Protein AF-A0A246GJ16-F1 (afdb_monomer)

Foldseek 3Di:
DVVVVVVCCVVQNDWDWQDDPPWIFIFGQFWVVLVLQLVVLCVPPNLLSSLLSNCVVTTDDIDCCCNVPPSNVVVSSVCVVVSLPADAWDWDDDDQKIWTAFPNWIWIFGQQDPVLQVVLVVVCVVPGPCSSLVSSCVVTTDDTDPVVVPNTHCNPRVNSSVVSVCSVPVDDDDDDDD

Solvent-accessible surface area (backbone atoms only — not comparable to full-atom values): 10136 Å² total; per-residue (Å²): 109,71,66,60,53,50,54,46,31,75,75,58,47,56,72,44,79,50,74,53,92,96,41,40,33,30,30,39,66,75,36,36,62,52,52,35,51,16,50,43,34,25,76,74,65,33,73,63,39,23,33,54,45,44,51,64,74,27,54,77,49,67,47,64,51,47,77,74,35,67,85,42,25,59,62,53,42,62,58,58,58,64,78,69,76,65,72,78,46,49,74,51,75,57,92,63,33,34,39,39,33,45,97,88,43,47,35,33,28,46,66,86,49,73,64,49,51,56,52,13,43,67,74,27,82,81,68,51,53,66,45,34,50,52,41,33,46,70,72,33,53,76,47,66,43,73,75,76,66,50,79,44,45,30,85,55,47,53,31,47,42,53,48,55,54,49,68,74,56,79,70,91,83,81,91,76,86,131

Radius of gyration: 19.11 Å; Cα contacts (8 Å, |Δi|>4): 233; chains: 1; bounding box: 60×35×49 Å

pLDDT: mean 94.62, std 5.11, range [67.38, 98.56]

Nearest PDB structures (foldseek):
  6irx-assembly1_A  TM=4.793E-01  e=3.109E+00  Danio rerio
  6y86-assembly1_A-2  TM=5.728E-01  e=4.111E+00  Thermotoga maritima MSB8
  6irz-assembly1_A  TM=2.789E-01  e=1.505E+00  Danio rerio
  6is0-assembly1_A  TM=2.915E-01  e=4.111E+00  Danio rerio
  1eha-assembly1_A-2  TM=2.982E-01  e=5.747E+00  Saccharolobus solfataricus

Mean predicted aligned error: 4.01 Å

Sequence (178 aa):
MEQQINEWKEKYGEVYALPVEDKTAYLRAPKMLDFKRAFSAMQKDGDLAFGEVMLEALFIGGDAEIKTDDTYFFPARKELVSFFNYDDAEVNTKGQKSKIIIDGHRCLVRVITRDDIKTAERRNPSGKPFVTQEKLFEAICLEKDDAYNDRNNASVRFPLYQAIEKLQNTKVAILKKL

Structure (mmCIF, N/CA/C/O backbone):
data_AF-A0A246GJ16-F1
#
_entry.id   AF-A0A246GJ16-F1
#
loop_
_atom_site.group_PDB
_atom_site.id
_atom_site.type_symbol
_atom_site.label_atom_id
_atom_site.label_alt_id
_atom_site.label_comp_id
_atom_site.label_asym_id
_atom_site.label_entity_id
_atom_site.label_seq_id
_atom_site.pdbx_PDB_ins_code
_atom_site.Cartn_x
_atom_site.Cartn_y
_atom_site.Cartn_z
_atom_site.occupancy
_atom_site.B_iso_or_equiv
_atom_site.auth_seq_id
_atom_site.auth_comp_id
_atom_site.auth_asym_id
_atom_site.auth_atom_id
_atom_site.pdbx_PDB_model_num
ATOM 1 N N . MET A 1 1 ? -21.694 -10.951 19.618 1.00 67.38 1 MET A N 1
ATOM 2 C CA . MET A 1 1 ? -20.318 -10.620 19.187 1.00 67.38 1 MET A CA 1
ATOM 3 C C . MET A 1 1 ? -19.876 -11.497 18.021 1.00 67.38 1 MET A C 1
ATOM 5 O O . MET A 1 1 ? -19.576 -10.952 16.972 1.00 67.38 1 MET A O 1
ATOM 9 N N . GLU A 1 2 ? -19.922 -12.829 18.140 1.00 80.88 2 GLU A N 1
ATOM 10 C CA . GLU A 1 2 ? -19.526 -13.743 17.047 1.00 80.88 2 GLU A CA 1
ATOM 11 C C . GLU A 1 2 ? -20.329 -13.554 15.746 1.00 80.88 2 GLU A C 1
ATOM 13 O O . GLU A 1 2 ? -19.739 -13.499 14.673 1.00 80.88 2 GLU A O 1
ATOM 18 N N . GLN A 1 3 ? -21.653 -13.367 15.831 1.00 88.19 3 GLN A N 1
ATOM 19 C CA . GLN A 1 3 ? -22.498 -13.115 14.651 1.00 88.19 3 GLN A CA 1
ATOM 20 C C . GLN A 1 3 ? -22.092 -11.842 13.892 1.00 88.19 3 GLN A C 1
ATOM 22 O O . GLN A 1 3 ? -21.917 -11.879 12.682 1.00 88.19 3 GLN A O 1
ATOM 27 N N . GLN A 1 4 ? -21.845 -10.744 14.609 1.00 90.56 4 GLN A N 1
ATOM 28 C CA . GLN A 1 4 ? -21.442 -9.467 14.014 1.00 90.56 4 GLN A CA 1
ATOM 29 C C . GLN A 1 4 ? -20.064 -9.548 13.341 1.00 90.56 4 GLN A C 1
ATOM 31 O O . GLN A 1 4 ? -19.858 -8.990 12.267 1.00 90.56 4 GLN A O 1
ATOM 36 N N . ILE A 1 5 ? -19.123 -10.281 13.945 1.00 90.88 5 ILE A N 1
ATOM 37 C CA . ILE A 1 5 ? -17.806 -10.519 13.343 1.00 90.88 5 ILE A CA 1
ATOM 38 C C . ILE A 1 5 ? -17.947 -11.348 12.062 1.00 90.88 5 ILE A C 1
ATOM 40 O O . ILE A 1 5 ? -17.268 -11.054 11.081 1.00 90.88 5 ILE A O 1
ATOM 44 N N . ASN A 1 6 ? -18.827 -12.352 12.041 1.00 92.75 6 ASN A N 1
ATOM 45 C CA . ASN A 1 6 ? -19.074 -13.153 10.841 1.00 92.75 6 ASN A CA 1
ATOM 46 C C . ASN A 1 6 ? -19.706 -12.315 9.722 1.00 92.75 6 ASN A C 1
ATOM 48 O O . ASN A 1 6 ? -19.205 -12.345 8.604 1.00 92.75 6 ASN A O 1
ATOM 52 N N . GLU A 1 7 ? -20.709 -11.489 10.030 1.00 95.12 7 GLU A N 1
ATOM 53 C CA . GLU A 1 7 ? -21.306 -10.551 9.066 1.00 95.12 7 GLU A CA 1
ATOM 54 C C . GLU A 1 7 ? -20.266 -9.579 8.490 1.00 95.12 7 GLU A C 1
ATOM 56 O O . GLU A 1 7 ? -20.236 -9.307 7.287 1.00 95.12 7 GLU A O 1
ATOM 61 N N . TRP A 1 8 ? -19.366 -9.063 9.332 1.00 96.12 8 TRP A N 1
ATOM 62 C CA . TRP A 1 8 ? -18.271 -8.217 8.866 1.00 96.12 8 TRP A CA 1
ATOM 63 C C . TRP A 1 8 ? -17.278 -8.972 7.995 1.00 96.12 8 TRP A C 1
ATOM 65 O O . TRP A 1 8 ? -16.846 -8.424 6.983 1.00 96.12 8 TRP A O 1
ATOM 75 N N . LYS A 1 9 ? -16.936 -10.213 8.341 1.00 94.44 9 LYS A N 1
ATOM 76 C CA . LYS A 1 9 ? -16.044 -11.036 7.521 1.00 94.44 9 LYS A CA 1
ATOM 77 C C . LYS A 1 9 ? -16.660 -11.367 6.166 1.00 94.44 9 LYS A C 1
ATOM 79 O O . LYS A 1 9 ? -15.976 -11.276 5.152 1.00 94.44 9 LYS A O 1
ATOM 84 N N . GLU A 1 10 ? -17.954 -11.661 6.118 1.00 94.69 10 GLU A N 1
ATOM 85 C CA . GLU A 1 10 ? -18.679 -11.871 4.860 1.00 94.69 10 GLU A CA 1
ATOM 86 C C . GLU A 1 10 ? -18.706 -10.602 3.999 1.00 94.69 10 GLU A C 1
ATOM 88 O O . GLU A 1 10 ? -18.522 -10.661 2.783 1.00 94.69 10 GLU A O 1
ATOM 93 N N . LYS A 1 11 ? -18.896 -9.434 4.621 1.00 95.56 11 LYS A N 1
ATOM 94 C CA . LYS A 1 11 ? -19.016 -8.156 3.907 1.00 95.56 11 LYS A CA 1
ATOM 95 C C . LYS A 1 11 ? -17.677 -7.553 3.478 1.00 95.56 11 LYS A C 1
ATOM 97 O O . LYS A 1 11 ? -17.600 -6.918 2.424 1.00 95.56 11 LYS A O 1
ATOM 102 N N . TYR A 1 12 ? -16.647 -7.676 4.309 1.00 93.75 12 TYR A N 1
ATOM 103 C CA . TYR A 1 12 ? -15.383 -6.950 4.165 1.00 93.75 12 TYR A CA 1
ATOM 104 C C . TYR A 1 12 ? -14.166 -7.857 3.956 1.00 93.75 12 TYR A C 1
ATOM 106 O O . TYR A 1 12 ? -13.118 -7.350 3.554 1.00 93.75 12 TYR A O 1
ATOM 114 N N . GLY A 1 13 ? -14.298 -9.168 4.172 1.00 92.62 13 GLY A N 1
ATOM 115 C CA . GLY A 1 13 ? -13.194 -10.121 4.138 1.00 92.62 13 GLY A CA 1
ATOM 116 C C . GLY A 1 13 ? -12.446 -10.151 5.467 1.00 92.62 13 GLY A C 1
ATOM 117 O O . GLY A 1 13 ? -12.990 -10.535 6.499 1.00 92.62 13 GLY A O 1
ATOM 118 N N . GLU A 1 14 ? -11.177 -9.760 5.455 1.00 92.88 14 GLU A N 1
ATOM 119 C CA . GLU A 1 14 ? -10.365 -9.735 6.669 1.00 92.88 14 GLU A CA 1
ATOM 120 C C . GLU A 1 14 ? -10.767 -8.576 7.589 1.00 92.88 14 GLU A C 1
ATOM 122 O O . GLU A 1 14 ? -10.919 -7.425 7.161 1.00 92.88 14 GLU A O 1
ATOM 127 N N . VAL A 1 15 ? -10.929 -8.904 8.871 1.00 95.81 15 VAL A N 1
ATOM 128 C CA . VAL A 1 15 ? -11.335 -7.985 9.936 1.00 95.81 15 VAL A CA 1
ATOM 129 C C . VAL A 1 15 ? -10.304 -8.047 11.054 1.00 95.81 15 VAL A C 1
ATOM 131 O O . VAL A 1 15 ? -9.937 -9.133 11.504 1.00 95.81 15 VAL A O 1
ATOM 134 N N . TYR A 1 16 ? -9.885 -6.879 11.524 1.00 96.62 16 TYR A N 1
ATOM 135 C CA . TYR A 1 16 ? -8.869 -6.684 12.549 1.00 96.62 16 TYR A CA 1
ATOM 136 C C . TYR A 1 16 ? -9.496 -5.999 13.756 1.00 96.62 16 TYR A C 1
ATOM 138 O O . TYR A 1 16 ? -10.306 -5.084 13.602 1.00 96.62 16 TYR A O 1
ATOM 146 N N . ALA A 1 17 ? -9.109 -6.424 14.953 1.00 96.75 17 ALA A N 1
ATOM 147 C CA . ALA A 1 17 ? -9.383 -5.683 16.175 1.00 96.75 17 ALA A CA 1
ATOM 148 C C . ALA A 1 17 ? -8.163 -4.816 16.505 1.00 96.75 17 ALA A C 1
ATOM 150 O O . ALA A 1 17 ? -7.037 -5.310 16.502 1.00 96.75 17 ALA A O 1
ATOM 151 N N . LEU A 1 18 ? -8.400 -3.541 16.796 1.00 97.38 18 LEU A N 1
ATOM 152 C CA . LEU A 1 18 ? -7.417 -2.575 17.264 1.00 97.38 18 LEU A CA 1
ATOM 153 C C . LEU A 1 18 ? -7.782 -2.185 18.705 1.00 97.38 18 LEU A C 1
ATOM 155 O O . LEU A 1 18 ? -8.529 -1.221 18.904 1.00 97.38 18 LEU A O 1
ATOM 159 N N . PRO A 1 19 ? -7.343 -2.969 19.705 1.00 97.12 19 PRO A N 1
ATOM 160 C CA . PRO A 1 19 ? -7.540 -2.624 21.103 1.00 97.12 19 PRO A CA 1
ATOM 161 C C . PRO A 1 19 ? -6.627 -1.458 21.498 1.00 97.12 19 PRO A C 1
ATOM 163 O O . PRO A 1 19 ? -5.443 -1.440 21.160 1.00 97.12 19 PRO A O 1
ATOM 166 N N . VAL A 1 20 ? -7.176 -0.503 22.243 1.00 97.00 20 VAL A N 1
ATOM 167 C CA . VAL A 1 20 ? -6.450 0.613 22.855 1.00 97.00 20 VAL A CA 1
ATOM 168 C C . VAL A 1 20 ? -6.944 0.741 24.291 1.00 97.00 20 VAL A C 1
ATOM 170 O O . VAL A 1 20 ? -8.013 1.292 24.536 1.00 97.00 20 VAL A O 1
ATOM 173 N N . GLU A 1 21 ? -6.173 0.183 25.224 1.00 95.31 21 GLU A N 1
ATOM 174 C CA . GLU A 1 21 ? -6.534 0.079 26.644 1.00 95.31 21 GLU A CA 1
ATOM 175 C C . GLU A 1 21 ? -7.923 -0.548 26.867 1.00 95.31 21 GLU A C 1
ATOM 177 O O . GLU A 1 21 ? -8.090 -1.751 26.659 1.00 95.31 21 GLU A O 1
ATOM 182 N N . ASP A 1 22 ? -8.905 0.245 27.300 1.00 97.12 22 ASP A N 1
ATOM 183 C CA . ASP A 1 22 ? -10.274 -0.169 27.608 1.00 97.12 22 ASP A CA 1
ATOM 184 C C . ASP A 1 22 ? -11.216 -0.154 26.391 1.00 97.12 22 ASP A C 1
ATOM 186 O O . ASP A 1 22 ? -12.370 -0.571 26.507 1.00 97.12 22 ASP A O 1
ATOM 190 N N . LYS A 1 23 ? -10.734 0.287 25.223 1.00 97.75 23 LYS A N 1
ATOM 191 C CA . LYS A 1 23 ? -11.522 0.446 23.993 1.00 97.75 23 LYS A CA 1
ATOM 192 C C . LYS A 1 23 ? -11.043 -0.463 22.873 1.00 97.75 23 LYS A C 1
ATOM 194 O O . LYS A 1 23 ? -9.903 -0.924 22.850 1.00 97.75 23 LYS A O 1
ATOM 199 N N . THR A 1 24 ? -11.909 -0.747 21.907 1.00 97.75 24 THR A N 1
ATOM 200 C CA . THR A 1 24 ? -11.564 -1.530 20.716 1.00 97.75 24 THR A CA 1
ATOM 201 C C . THR A 1 24 ? -12.264 -0.998 19.472 1.00 97.75 24 THR A C 1
ATOM 203 O O . THR A 1 24 ? -13.491 -0.939 19.405 1.00 97.75 24 THR A O 1
ATOM 206 N N . ALA A 1 25 ? -11.478 -0.695 18.438 1.00 97.94 25 ALA A N 1
ATOM 207 C CA . ALA A 1 25 ? 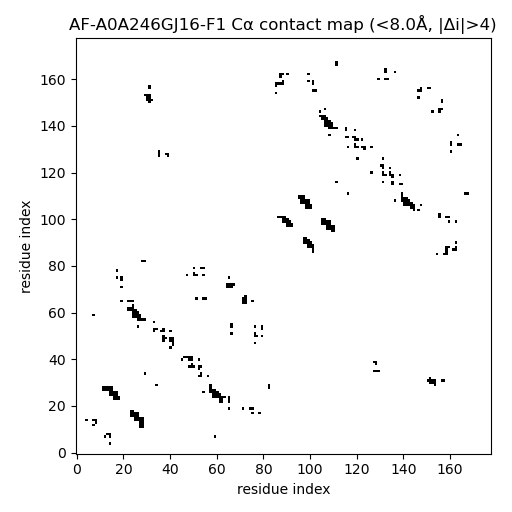-11.976 -0.428 17.093 1.00 97.94 25 ALA A CA 1
ATOM 208 C C . ALA A 1 25 ? -11.874 -1.697 16.239 1.00 97.94 25 ALA A C 1
ATOM 210 O O . ALA A 1 25 ? -10.898 -2.439 16.327 1.00 97.94 25 ALA A O 1
ATOM 211 N N . TYR A 1 26 ? -12.856 -1.934 15.375 1.00 97.62 26 TYR A N 1
ATOM 212 C CA . TYR A 1 26 ? -12.813 -2.995 14.372 1.00 97.62 26 TYR A CA 1
ATOM 213 C C . TYR A 1 26 ? -12.579 -2.380 13.004 1.00 97.62 26 TYR A C 1
ATOM 215 O O . TYR A 1 26 ? -13.300 -1.466 12.592 1.00 97.62 26 TYR A O 1
ATOM 223 N N . LEU A 1 27 ? -11.569 -2.886 12.303 1.00 98.06 27 LEU A N 1
ATOM 224 C CA . LEU A 1 27 ? -11.110 -2.375 11.018 1.00 98.06 27 LEU A CA 1
ATOM 225 C C . LEU A 1 27 ? -11.204 -3.465 9.947 1.00 98.06 27 LEU A C 1
ATOM 227 O O . LEU A 1 27 ? -10.935 -4.632 10.219 1.00 98.06 27 LEU A O 1
ATOM 231 N N . ARG A 1 28 ? -11.534 -3.096 8.710 1.00 97.12 28 ARG A N 1
ATOM 232 C CA . ARG A 1 28 ? -11.335 -3.972 7.539 1.00 97.12 28 ARG A CA 1
ATOM 233 C C . ARG A 1 28 ? -9.904 -3.864 6.999 1.00 97.12 28 ARG A C 1
ATOM 235 O 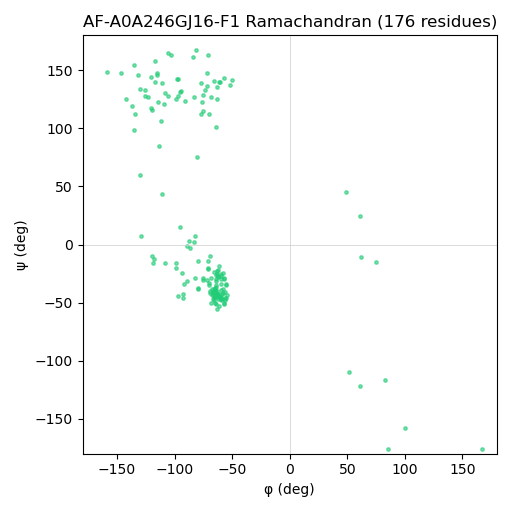O . ARG A 1 28 ? -9.247 -2.845 7.207 1.00 97.12 28 ARG A O 1
ATOM 242 N N . ALA A 1 29 ? -9.466 -4.844 6.208 1.00 95.62 29 ALA A N 1
ATOM 243 C CA . ALA A 1 29 ? -8.232 -4.714 5.426 1.00 95.62 29 ALA A CA 1
ATOM 244 C C . ALA A 1 29 ? -8.268 -3.489 4.479 1.00 95.62 29 ALA A C 1
ATOM 246 O O . ALA A 1 29 ? -9.318 -3.182 3.883 1.00 95.62 29 ALA A O 1
ATOM 247 N N . PRO A 1 30 ? -7.135 -2.790 4.288 1.00 96.31 30 PRO A N 1
ATOM 248 C CA . PRO A 1 30 ? -7.030 -1.718 3.311 1.00 96.31 30 PRO A CA 1
ATOM 249 C C . PRO A 1 30 ? -7.008 -2.238 1.874 1.00 96.31 30 PRO A C 1
ATOM 251 O O . PRO A 1 30 ? -6.465 -3.292 1.550 1.00 96.31 30 PRO A O 1
ATOM 254 N N . LYS A 1 31 ? -7.564 -1.427 0.978 1.00 96.31 31 LYS A N 1
ATOM 255 C CA . LYS A 1 31 ? -7.443 -1.547 -0.475 1.00 96.31 31 LYS A CA 1
ATOM 256 C C . LYS A 1 31 ? -6.445 -0.507 -0.973 1.00 96.31 31 LYS A C 1
ATOM 258 O O . LYS A 1 31 ? -6.202 0.504 -0.315 1.00 96.31 31 LYS A O 1
ATOM 263 N N . MET A 1 32 ? -5.933 -0.662 -2.196 1.00 96.06 32 MET A N 1
ATOM 264 C CA . MET A 1 32 ? -5.005 0.332 -2.766 1.00 96.06 32 MET A CA 1
ATOM 265 C C . MET A 1 32 ? -5.574 1.751 -2.817 1.00 96.06 32 MET A C 1
ATOM 267 O O . MET A 1 32 ? -4.813 2.716 -2.759 1.00 96.06 32 MET A O 1
ATOM 271 N N . LEU A 1 33 ? -6.893 1.903 -2.959 1.00 96.00 33 LEU A N 1
ATOM 272 C CA . LEU A 1 33 ?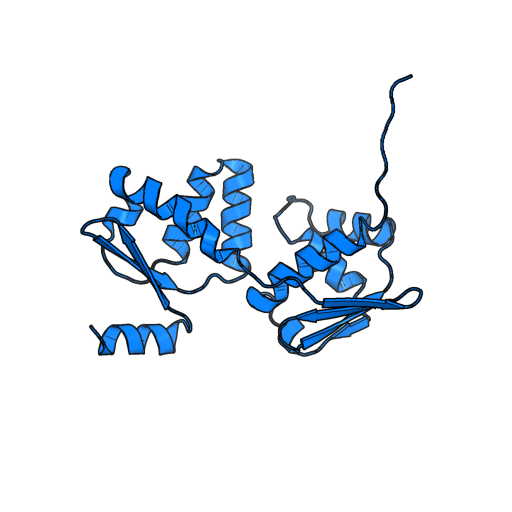 -7.528 3.217 -2.930 1.00 96.00 33 LEU A CA 1
ATOM 273 C C . LEU A 1 33 ? -7.379 3.904 -1.565 1.00 96.00 33 LEU A C 1
ATOM 275 O O . LEU A 1 33 ? -7.188 5.119 -1.534 1.00 96.00 33 LEU A O 1
ATOM 279 N N . ASP A 1 34 ? -7.429 3.145 -0.470 1.00 97.06 34 ASP A N 1
ATOM 280 C CA . ASP A 1 34 ? -7.256 3.674 0.886 1.00 97.06 34 ASP A CA 1
ATOM 281 C C . ASP A 1 34 ? -5.832 4.192 1.061 1.00 97.06 34 ASP A C 1
ATOM 283 O O . ASP A 1 34 ? -5.645 5.353 1.414 1.00 97.06 34 ASP A O 1
ATOM 287 N N . PHE A 1 35 ? -4.832 3.402 0.654 1.00 96.19 35 PHE A N 1
ATOM 288 C CA . PHE A 1 35 ? -3.439 3.849 0.648 1.00 96.19 35 PHE A CA 1
ATOM 289 C C . PHE A 1 35 ? -3.233 5.085 -0.226 1.00 96.19 35 PHE A C 1
ATOM 291 O O . PHE A 1 35 ? -2.644 6.064 0.222 1.00 96.19 35 PHE A O 1
ATOM 298 N N . LYS A 1 36 ? -3.761 5.105 -1.456 1.00 95.81 36 LYS A N 1
ATOM 299 C CA . LYS A 1 36 ? -3.659 6.286 -2.332 1.00 95.81 36 LYS A CA 1
ATOM 300 C C . LYS A 1 36 ? -4.200 7.544 -1.648 1.00 95.81 36 LYS A C 1
ATOM 302 O O . LYS A 1 36 ? -3.572 8.597 -1.751 1.00 95.81 36 LYS A O 1
ATOM 307 N N . ARG A 1 37 ? -5.340 7.451 -0.957 1.00 96.50 37 ARG A N 1
ATOM 308 C CA . ARG A 1 37 ? -5.944 8.572 -0.219 1.00 96.50 37 ARG A CA 1
ATOM 309 C C . ARG A 1 37 ? -5.098 8.970 0.986 1.00 96.50 37 ARG A C 1
ATOM 311 O O . ARG A 1 37 ? -4.753 10.142 1.103 1.00 96.50 37 ARG A O 1
ATOM 318 N N . ALA A 1 38 ? -4.718 8.008 1.818 1.00 96.69 38 ALA A N 1
ATOM 319 C CA . ALA A 1 38 ? -3.975 8.253 3.045 1.00 96.69 38 ALA A CA 1
ATOM 320 C C . ALA A 1 38 ? -2.585 8.842 2.780 1.00 96.69 38 ALA A C 1
ATOM 322 O O . ALA A 1 38 ? -2.219 9.844 3.384 1.00 96.69 38 ALA A O 1
ATOM 323 N N . PHE A 1 39 ? -1.835 8.309 1.811 1.00 95.94 39 PHE A N 1
ATOM 324 C CA . PHE A 1 39 ? -0.545 8.888 1.427 1.00 95.94 39 PHE A CA 1
ATOM 325 C C . PHE A 1 39 ? -0.690 10.250 0.742 1.00 95.94 39 PHE A C 1
ATOM 327 O O . PHE A 1 39 ? 0.205 11.080 0.861 1.00 95.94 39 PHE A O 1
ATOM 334 N N . SER A 1 40 ? -1.802 10.515 0.041 1.00 96.81 40 SER A N 1
ATOM 335 C CA . SER A 1 40 ? -2.045 11.856 -0.516 1.00 96.81 40 SER A CA 1
ATOM 336 C C . SER A 1 40 ? -2.259 12.870 0.607 1.00 96.81 40 SER A C 1
ATOM 338 O O . SER A 1 40 ? -1.741 13.980 0.535 1.00 96.81 40 SER A O 1
ATOM 340 N N . ALA A 1 41 ? -2.996 12.481 1.651 1.00 96.81 41 ALA A N 1
ATOM 341 C CA . ALA A 1 41 ? -3.169 13.294 2.849 1.00 96.81 41 ALA A CA 1
ATOM 342 C C . ALA A 1 41 ? -1.838 13.477 3.591 1.00 96.81 41 ALA A C 1
ATOM 344 O O . ALA A 1 41 ? -1.485 14.601 3.925 1.00 96.81 41 ALA A O 1
ATOM 345 N N . MET A 1 42 ? -1.041 12.413 3.729 1.00 96.31 42 MET A N 1
ATOM 346 C CA . MET A 1 42 ? 0.298 12.465 4.326 1.00 96.31 42 MET A CA 1
ATOM 347 C C . MET A 1 42 ? 1.221 13.465 3.624 1.00 96.31 42 MET A C 1
ATOM 349 O O . MET A 1 42 ? 1.882 14.264 4.278 1.00 96.31 42 MET A O 1
ATOM 353 N N . GLN A 1 43 ? 1.252 13.453 2.287 1.00 95.50 43 GLN A N 1
ATOM 354 C CA . GLN A 1 43 ? 2.067 14.385 1.500 1.00 95.50 43 GLN A CA 1
ATOM 355 C C . GLN A 1 43 ? 1.660 15.850 1.697 1.00 95.50 43 GLN A C 1
ATOM 357 O O . GLN A 1 43 ? 2.494 16.736 1.523 1.00 95.50 43 GLN A O 1
ATOM 362 N N . LYS A 1 44 ? 0.388 16.107 2.018 1.00 95.06 44 LYS A N 1
ATOM 363 C CA . LYS A 1 44 ? -0.166 17.456 2.150 1.00 95.06 44 LYS A CA 1
ATOM 364 C C . LYS A 1 44 ? -0.106 17.978 3.587 1.00 95.06 44 LYS A C 1
ATOM 366 O O . LYS A 1 44 ? 0.300 19.115 3.796 1.00 95.06 44 LYS A O 1
ATOM 371 N N . ASP A 1 45 ? -0.507 17.147 4.544 1.00 96.06 45 ASP A N 1
ATOM 372 C CA . ASP A 1 45 ? -0.824 17.536 5.922 1.00 96.06 45 ASP A CA 1
ATOM 373 C C . ASP A 1 45 ? -0.096 16.652 6.976 1.00 96.06 45 ASP A C 1
ATOM 375 O O . ASP A 1 45 ? -0.318 16.789 8.177 1.00 96.06 45 ASP A O 1
ATOM 379 N N . GLY A 1 46 ? 0.819 15.767 6.550 1.00 94.50 46 GLY A N 1
ATOM 380 C CA . GLY A 1 46 ? 1.714 14.987 7.419 1.00 94.50 46 GLY A CA 1
ATOM 381 C C . GLY A 1 46 ? 1.136 13.680 7.983 1.00 94.50 46 GLY A C 1
ATOM 382 O O . GLY A 1 46 ? 0.020 13.263 7.676 1.00 94.50 46 GLY A O 1
ATOM 383 N N . ASP A 1 47 ? 1.917 13.009 8.836 1.00 92.75 47 ASP A N 1
ATOM 384 C CA . ASP A 1 47 ? 1.605 11.679 9.396 1.00 92.75 47 ASP A CA 1
ATOM 385 C C . ASP A 1 47 ? 0.300 11.624 10.201 1.00 92.75 47 ASP A C 1
ATOM 387 O O . ASP A 1 47 ? -0.296 10.556 10.350 1.00 92.75 47 ASP A O 1
ATOM 391 N N . LEU A 1 48 ? -0.134 12.759 10.755 1.00 94.88 48 LEU A N 1
ATOM 392 C CA . LEU A 1 48 ? -1.401 12.857 11.474 1.00 94.88 48 LEU A CA 1
ATOM 393 C C . LEU A 1 48 ? -2.573 12.601 10.520 1.00 94.88 48 LEU A C 1
ATOM 395 O O . LEU A 1 48 ? -3.368 11.693 10.756 1.00 94.88 48 LEU A O 1
ATOM 399 N N . ALA A 1 49 ? -2.585 13.314 9.390 1.00 96.44 49 ALA A N 1
ATOM 400 C CA . ALA A 1 49 ? -3.612 13.202 8.361 1.00 96.44 49 ALA A CA 1
ATOM 401 C C . ALA A 1 49 ? -3.640 11.812 7.708 1.00 96.44 49 ALA A C 1
ATOM 403 O O . ALA A 1 49 ? -4.700 11.319 7.323 1.00 96.44 49 ALA A O 1
ATOM 404 N N . PHE A 1 50 ? -2.486 11.140 7.617 1.00 96.25 50 PHE A N 1
ATOM 405 C CA . PHE A 1 50 ? -2.436 9.731 7.223 1.00 96.25 50 PHE A CA 1
ATOM 406 C C . PHE A 1 50 ? -3.290 8.859 8.157 1.00 96.25 50 PHE A C 1
ATOM 408 O O . PHE A 1 50 ? -4.124 8.081 7.689 1.00 96.25 50 PHE A O 1
ATOM 415 N N . GLY A 1 51 ? -3.079 9.001 9.470 1.00 95.94 51 GLY A N 1
ATOM 416 C CA . GLY A 1 51 ? -3.791 8.239 10.491 1.00 95.94 51 GLY A CA 1
ATOM 417 C C . GLY A 1 51 ? -5.288 8.501 10.483 1.00 95.94 51 GLY A C 1
ATOM 418 O O . GLY A 1 51 ? -6.061 7.549 10.495 1.00 95.94 51 GLY A O 1
ATOM 419 N N . GLU A 1 52 ? -5.687 9.770 10.395 1.00 97.12 52 GLU A N 1
ATOM 420 C CA . GLU A 1 52 ? -7.094 10.181 10.315 1.00 97.12 52 GLU A CA 1
ATOM 421 C C . GLU A 1 52 ? -7.790 9.522 9.119 1.00 97.12 52 GLU A C 1
ATOM 423 O O . GLU A 1 52 ? -8.824 8.872 9.269 1.00 97.12 52 GLU A O 1
ATOM 428 N N . VAL A 1 53 ? -7.188 9.620 7.928 1.00 97.50 53 VAL A N 1
ATOM 429 C CA . VAL A 1 53 ? -7.769 9.066 6.698 1.00 97.50 53 VAL A CA 1
ATOM 430 C C . VAL A 1 53 ? -7.830 7.543 6.731 1.00 97.50 53 VAL A C 1
ATOM 432 O O . VAL A 1 53 ? -8.834 6.973 6.304 1.00 97.50 53 VAL A O 1
ATOM 435 N N . MET A 1 54 ? -6.782 6.870 7.212 1.00 97.38 54 MET A N 1
ATOM 436 C CA . MET A 1 54 ? -6.780 5.408 7.319 1.00 97.38 54 MET A CA 1
ATOM 437 C C . MET A 1 54 ? -7.817 4.926 8.322 1.00 97.38 54 MET A C 1
ATOM 439 O O . MET A 1 54 ? -8.619 4.054 8.002 1.00 97.38 54 MET A O 1
ATOM 443 N N . LEU A 1 55 ? -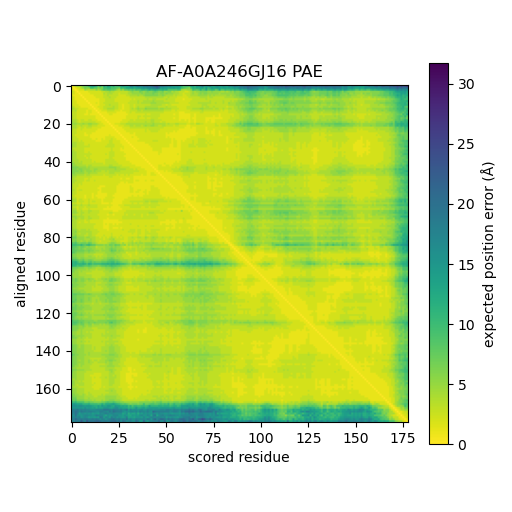7.825 5.495 9.523 1.00 97.12 55 LEU A N 1
ATOM 444 C CA . LEU A 1 55 ? -8.728 5.057 10.571 1.00 97.12 55 LEU A CA 1
ATOM 445 C C . LEU A 1 55 ? -10.187 5.290 10.163 1.00 97.12 55 LEU A C 1
ATOM 447 O O . LEU A 1 55 ? -11.003 4.381 10.289 1.00 97.12 55 LEU A O 1
ATOM 451 N N . GLU A 1 56 ? -10.500 6.440 9.565 1.00 97.44 56 GLU A N 1
ATOM 452 C CA . GLU A 1 56 ? -11.840 6.717 9.045 1.00 97.44 56 GLU A CA 1
ATOM 453 C C . GLU A 1 56 ? -12.235 5.764 7.908 1.00 97.44 56 GLU A C 1
ATOM 455 O O . GLU A 1 56 ? -13.355 5.258 7.879 1.00 97.44 56 GLU A O 1
ATOM 460 N N . ALA A 1 57 ? -11.323 5.471 6.977 1.00 96.75 57 ALA A N 1
ATOM 461 C CA . ALA A 1 57 ? -11.620 4.614 5.831 1.00 96.75 57 ALA A CA 1
ATOM 462 C C . ALA A 1 57 ? -11.788 3.130 6.196 1.00 96.75 57 ALA A C 1
ATOM 464 O O . ALA A 1 57 ? -12.495 2.400 5.483 1.00 96.75 57 ALA A O 1
ATOM 465 N N . LEU A 1 58 ? -11.096 2.665 7.238 1.00 97.81 58 LEU A N 1
ATOM 466 C CA . LEU A 1 58 ? -11.042 1.253 7.616 1.00 97.81 58 LEU A CA 1
ATOM 467 C C . LEU A 1 58 ? -12.001 0.890 8.751 1.00 97.81 58 LEU A C 1
ATOM 469 O O . LEU A 1 58 ? -12.331 -0.288 8.869 1.00 97.81 58 LEU A O 1
ATOM 473 N N . PHE A 1 59 ? -12.466 1.853 9.550 1.00 98.00 59 PHE A N 1
ATOM 474 C CA . PHE A 1 59 ? -13.368 1.608 10.675 1.00 98.00 59 PHE A CA 1
ATOM 475 C C . PHE A 1 59 ? -14.715 1.033 10.227 1.00 98.00 59 PHE A C 1
ATOM 477 O O . PHE A 1 59 ? -15.425 1.618 9.408 1.00 98.00 59 PHE A O 1
ATOM 484 N N . ILE A 1 60 ? -15.085 -0.110 10.802 1.00 97.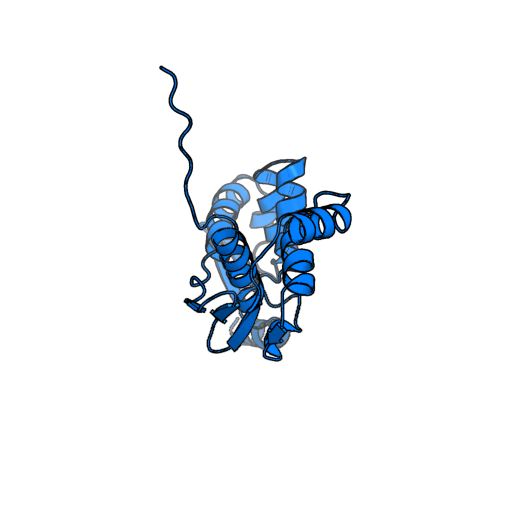56 60 ILE A N 1
ATOM 485 C CA . ILE A 1 60 ? -16.354 -0.803 10.535 1.00 97.56 60 ILE A CA 1
ATOM 486 C C . ILE A 1 60 ? -17.228 -0.965 11.787 1.00 97.56 60 ILE A C 1
ATOM 488 O O . ILE A 1 60 ? -18.399 -1.328 11.663 1.00 97.56 60 ILE A O 1
ATOM 492 N N . GLY A 1 61 ? -16.696 -0.667 12.977 1.00 96.44 61 GLY A N 1
ATOM 493 C CA . GLY A 1 61 ? -17.431 -0.679 14.241 1.00 96.44 61 GLY A CA 1
ATOM 494 C C . GLY A 1 61 ? -16.514 -0.617 15.464 1.00 96.44 61 GLY A C 1
ATOM 495 O O . GLY A 1 61 ? -15.296 -0.534 15.324 1.00 96.44 61 GLY A O 1
ATOM 496 N N . GLY A 1 62 ? -17.101 -0.703 16.659 1.00 95.88 62 GLY A N 1
ATOM 497 C CA . GLY A 1 62 ? -16.387 -0.593 17.938 1.00 95.88 62 GLY A CA 1
ATOM 498 C C . GLY A 1 62 ? -16.517 0.794 18.568 1.00 95.88 62 GLY A C 1
ATOM 499 O O . GLY A 1 62 ? -17.455 1.529 18.252 1.00 95.88 62 GLY A O 1
ATOM 500 N N . ASP A 1 63 ? -15.582 1.137 19.448 1.00 97.94 63 ASP A N 1
ATOM 501 C CA . ASP A 1 63 ? -15.564 2.410 20.173 1.00 97.94 63 ASP A CA 1
ATOM 502 C C . ASP A 1 63 ? -15.103 3.555 19.260 1.00 97.94 63 ASP A C 1
ATOM 504 O O . ASP A 1 63 ? -13.969 3.582 18.770 1.00 97.94 63 ASP A O 1
ATOM 508 N N . ALA A 1 64 ? -16.000 4.508 19.002 1.00 96.62 64 ALA A N 1
ATOM 509 C CA . ALA A 1 64 ? -15.751 5.612 18.076 1.00 96.62 64 ALA A CA 1
ATOM 510 C C . ALA A 1 64 ? -14.736 6.629 18.623 1.00 96.62 64 ALA A C 1
ATOM 512 O O . ALA A 1 64 ? -14.111 7.341 17.837 1.00 96.62 64 ALA A O 1
ATOM 513 N N . GLU A 1 65 ? -14.529 6.659 19.941 1.00 97.75 65 GLU A N 1
ATOM 514 C CA . GLU A 1 65 ? -13.577 7.531 20.631 1.00 97.75 65 GLU A CA 1
ATOM 515 C C . GLU A 1 65 ? -12.143 7.305 20.159 1.00 97.75 65 GLU A C 1
ATOM 517 O O . GLU A 1 65 ? -11.369 8.252 20.120 1.00 97.75 65 GLU A O 1
ATOM 522 N N . ILE A 1 66 ? -11.808 6.104 19.671 1.00 97.75 66 ILE A N 1
ATOM 523 C CA . ILE A 1 66 ? -10.504 5.833 19.045 1.00 97.75 66 ILE A CA 1
ATOM 524 C C . ILE A 1 66 ? -10.242 6.758 17.839 1.00 97.75 66 ILE A C 1
ATOM 526 O O . ILE A 1 66 ? -9.089 7.021 17.505 1.00 97.75 66 ILE A O 1
ATOM 530 N N . LYS A 1 67 ? -11.293 7.285 17.195 1.00 95.62 67 LYS A N 1
ATOM 531 C CA . LYS A 1 67 ? -11.184 8.239 16.080 1.00 95.62 67 LYS A CA 1
ATOM 532 C C . LYS A 1 67 ? -11.250 9.703 16.503 1.00 95.62 67 LYS A C 1
ATOM 534 O O . LYS A 1 67 ? -10.818 10.554 15.734 1.00 95.62 67 LYS A O 1
ATOM 539 N N . THR A 1 68 ? -11.864 10.004 17.644 1.00 94.81 68 THR A N 1
ATOM 540 C CA . THR A 1 68 ? -12.267 11.376 17.999 1.00 94.81 68 THR A CA 1
ATOM 541 C C . THR A 1 68 ? -11.604 11.914 19.258 1.00 94.81 68 THR A C 1
ATOM 543 O O . THR A 1 68 ? -11.667 13.116 19.492 1.00 94.81 68 THR A O 1
ATOM 546 N N . ASP A 1 69 ? -11.016 11.050 20.081 1.00 97.50 69 ASP A N 1
ATOM 547 C CA . ASP A 1 69 ? -10.273 11.417 21.281 1.00 97.50 69 ASP A CA 1
ATOM 548 C C . ASP A 1 69 ? -8.778 11.176 21.049 1.00 97.50 69 ASP A C 1
ATOM 550 O O . ASP A 1 69 ? -8.336 10.057 20.773 1.00 97.50 69 ASP A O 1
ATOM 554 N N . ASP A 1 70 ? -7.996 12.246 21.180 1.00 97.25 70 ASP A N 1
ATOM 555 C CA . ASP A 1 70 ? -6.555 12.261 20.939 1.00 97.25 70 ASP A CA 1
ATOM 556 C C . ASP A 1 70 ? -5.795 11.215 21.769 1.00 97.25 70 ASP A C 1
ATOM 558 O O . ASP A 1 70 ? -4.818 10.630 21.286 1.00 97.25 70 ASP A O 1
ATOM 562 N N . THR A 1 71 ? -6.242 10.938 22.998 1.00 97.44 71 THR A N 1
ATOM 563 C CA . THR A 1 71 ? -5.583 9.981 23.902 1.00 97.44 71 THR A CA 1
ATOM 564 C C . THR A 1 71 ? -5.611 8.557 23.352 1.00 97.44 71 THR A C 1
ATOM 566 O O . THR A 1 71 ? -4.621 7.835 23.480 1.00 97.44 71 THR A O 1
ATOM 569 N N . TYR A 1 72 ? -6.686 8.189 22.649 1.00 97.88 72 TYR A N 1
ATOM 570 C CA . TYR A 1 72 ? -6.837 6.896 21.983 1.00 97.88 72 TYR A CA 1
ATOM 571 C C . TYR A 1 72 ? -6.347 6.923 20.530 1.00 97.88 72 TYR A C 1
ATOM 573 O O . TYR A 1 72 ? -5.786 5.940 20.036 1.00 97.88 72 TYR A O 1
ATOM 581 N N . PHE A 1 73 ? -6.507 8.051 19.839 1.00 97.56 73 PHE A N 1
ATOM 582 C CA . PHE A 1 73 ? -6.124 8.194 18.437 1.00 97.56 73 PHE A CA 1
ATOM 583 C C . PHE A 1 73 ? -4.610 8.079 18.222 1.00 97.56 73 PHE A C 1
ATOM 585 O O . PHE A 1 73 ? -4.156 7.381 17.310 1.00 97.56 73 PHE A O 1
ATOM 592 N N . PHE A 1 74 ? -3.795 8.732 19.057 1.00 96.50 74 PHE A N 1
ATOM 593 C CA . PHE A 1 74 ? -2.338 8.700 18.900 1.00 96.50 74 PHE A CA 1
ATOM 594 C C . PHE A 1 74 ? -1.717 7.293 18.971 1.00 96.50 74 PHE A C 1
ATOM 596 O O . PHE A 1 74 ? -0.884 6.995 18.106 1.00 96.50 74 PHE A O 1
ATOM 603 N N . PRO A 1 75 ? -2.053 6.424 19.946 1.00 96.19 75 PRO A N 1
ATOM 604 C CA . PRO A 1 75 ? -1.584 5.040 19.938 1.00 96.19 75 PRO A CA 1
ATOM 605 C C . PRO A 1 75 ? -2.191 4.231 18.784 1.00 96.19 75 PRO A C 1
ATOM 607 O O . PRO A 1 75 ? -1.438 3.557 18.081 1.00 96.19 75 PRO A O 1
ATOM 610 N N . ALA A 1 76 ? -3.494 4.367 18.505 1.00 96.50 76 ALA A N 1
ATOM 611 C CA . ALA A 1 76 ? -4.158 3.674 17.395 1.00 96.50 76 ALA A CA 1
ATOM 612 C C . ALA A 1 76 ? -3.476 3.935 16.044 1.00 96.50 76 ALA A C 1
ATOM 614 O O . ALA A 1 76 ? -3.200 3.008 15.284 1.00 96.50 76 ALA A O 1
ATOM 615 N N . ARG A 1 77 ? -3.143 5.200 15.757 1.00 94.69 77 ARG A N 1
ATOM 616 C CA . ARG A 1 77 ? -2.474 5.608 14.516 1.00 94.69 77 ARG A CA 1
ATOM 617 C C . ARG A 1 77 ? -1.136 4.901 14.307 1.00 94.69 77 ARG A C 1
ATOM 619 O O . ARG A 1 77 ? -0.802 4.587 13.167 1.00 94.69 77 ARG A O 1
ATOM 626 N N . LYS A 1 78 ? -0.354 4.682 15.368 1.00 93.19 78 LYS A N 1
ATOM 627 C CA . LYS A 1 78 ? 0.964 4.030 15.259 1.00 93.19 78 LYS A CA 1
ATOM 628 C C . LYS A 1 78 ? 0.830 2.585 14.786 1.00 93.19 78 LYS A C 1
ATOM 630 O O . LYS A 1 78 ? 1.614 2.152 13.948 1.00 93.19 78 LYS A O 1
ATOM 635 N N . GLU A 1 79 ? -0.201 1.886 15.250 1.00 95.00 79 GLU A N 1
ATOM 636 C CA . GLU A 1 79 ? -0.469 0.496 14.869 1.00 95.00 79 GLU A CA 1
ATOM 637 C C . GLU A 1 79 ? -0.953 0.345 13.422 1.00 95.00 79 GLU A C 1
ATOM 639 O O . GLU A 1 79 ? -0.776 -0.714 12.823 1.00 95.00 79 GLU A O 1
ATOM 644 N N . LEU A 1 80 ? -1.482 1.405 12.795 1.00 93.56 80 LEU A N 1
ATOM 645 C CA . LEU A 1 80 ? -1.885 1.366 11.380 1.00 93.56 80 LEU A CA 1
ATOM 646 C C . LEU A 1 80 ? -0.710 1.078 10.433 1.00 93.56 80 LEU A C 1
ATOM 648 O O . LEU A 1 80 ? -0.937 0.655 9.300 1.00 93.56 80 LEU A O 1
ATOM 652 N N . VAL A 1 81 ? 0.536 1.262 10.885 1.00 87.19 81 VAL A N 1
ATOM 653 C CA . VAL A 1 81 ? 1.736 0.887 10.122 1.00 87.19 81 VAL A CA 1
ATOM 654 C C . VAL A 1 81 ? 1.793 -0.625 9.866 1.00 87.19 81 VAL A C 1
ATOM 656 O O . VAL A 1 81 ? 2.315 -1.056 8.838 1.00 87.19 81 VAL A O 1
ATOM 659 N N . SER A 1 82 ? 1.189 -1.443 10.730 1.00 90.06 82 SER A N 1
ATOM 660 C CA . SER A 1 82 ? 1.133 -2.902 10.574 1.00 90.06 82 SER A CA 1
ATOM 661 C C . SER A 1 82 ? 0.392 -3.341 9.306 1.00 90.06 82 SER A C 1
ATOM 663 O O . SER A 1 82 ? 0.664 -4.416 8.775 1.00 90.06 82 SER A O 1
ATOM 665 N N . PHE A 1 83 ? -0.477 -2.490 8.746 1.00 91.50 83 PHE A N 1
ATOM 666 C CA . PHE A 1 83 ? -1.138 -2.752 7.464 1.00 91.50 83 PHE A CA 1
ATOM 667 C C . PHE A 1 83 ? -0.207 -2.697 6.244 1.00 91.50 83 PHE A C 1
ATOM 669 O O . PHE A 1 83 ? -0.622 -3.075 5.150 1.00 91.50 83 PHE A O 1
ATOM 676 N N . PHE A 1 84 ? 1.033 -2.231 6.398 1.00 85.31 84 PHE A N 1
ATOM 677 C CA . PHE A 1 84 ? 2.022 -2.200 5.316 1.00 85.31 84 PHE A CA 1
ATOM 678 C C . PHE A 1 84 ? 2.867 -3.464 5.208 1.00 85.31 84 PHE A C 1
ATOM 680 O O . PHE A 1 84 ? 3.729 -3.539 4.332 1.00 85.31 84 PHE A O 1
ATOM 687 N N . ASN A 1 85 ? 2.660 -4.435 6.095 1.00 87.06 85 ASN A N 1
ATOM 688 C CA . ASN A 1 85 ? 3.484 -5.630 6.153 1.00 87.06 85 ASN A CA 1
ATOM 689 C C . ASN A 1 85 ? 3.051 -6.653 5.090 1.00 87.06 85 ASN A C 1
ATOM 691 O O . ASN A 1 85 ? 2.377 -7.635 5.390 1.00 87.06 85 ASN A O 1
ATOM 695 N N . TYR A 1 86 ? 3.408 -6.375 3.837 1.00 90.62 86 TYR A N 1
ATOM 696 C CA . TYR A 1 86 ? 3.277 -7.307 2.722 1.00 90.62 86 TYR A CA 1
ATOM 697 C C . TYR A 1 86 ? 4.608 -8.004 2.464 1.00 90.62 86 TYR A C 1
ATOM 699 O O . TYR A 1 86 ? 5.664 -7.369 2.528 1.00 90.62 86 TYR A O 1
ATOM 707 N N . ASP A 1 87 ? 4.546 -9.287 2.113 1.00 90.31 87 ASP A N 1
ATOM 708 C CA . ASP A 1 87 ? 5.726 -10.015 1.667 1.00 90.31 87 ASP A CA 1
ATOM 709 C C . ASP A 1 87 ? 6.313 -9.375 0.406 1.00 90.31 87 ASP A C 1
ATOM 711 O O . ASP A 1 87 ? 5.603 -8.959 -0.518 1.00 90.31 87 ASP A O 1
ATOM 715 N N . ASP A 1 88 ? 7.641 -9.316 0.365 1.00 91.44 88 ASP A N 1
ATOM 716 C CA . ASP A 1 88 ? 8.363 -8.858 -0.810 1.00 91.44 88 ASP A CA 1
ATOM 717 C C . ASP A 1 88 ? 8.079 -9.778 -2.006 1.00 91.44 88 ASP A C 1
ATOM 719 O O . ASP A 1 88 ? 8.069 -11.005 -1.898 1.00 91.44 88 ASP A O 1
ATOM 723 N N . ALA A 1 89 ? 7.911 -9.181 -3.187 1.00 96.88 89 ALA A N 1
ATOM 724 C CA . ALA A 1 89 ? 7.746 -9.956 -4.407 1.00 96.88 89 ALA A CA 1
ATOM 725 C C . ALA A 1 89 ? 9.022 -10.748 -4.746 1.00 96.88 89 ALA A C 1
ATOM 727 O O . ALA A 1 89 ? 10.135 -10.213 -4.698 1.00 96.88 89 ALA A O 1
ATOM 728 N N . GLU A 1 90 ? 8.866 -11.985 -5.216 1.00 97.62 90 GLU A N 1
ATOM 729 C CA . GLU A 1 90 ? 9.968 -12.737 -5.814 1.00 97.62 90 GLU A CA 1
ATOM 730 C C . GLU A 1 90 ? 10.231 -12.196 -7.228 1.00 97.62 90 GLU A C 1
ATOM 732 O O . GLU A 1 90 ? 9.348 -12.199 -8.091 1.00 97.62 90 GLU A O 1
ATOM 737 N N . VAL A 1 91 ? 11.460 -11.739 -7.492 1.00 97.31 91 VAL A N 1
ATOM 738 C CA . VAL A 1 91 ? 11.840 -11.139 -8.780 1.00 97.31 91 VAL A CA 1
ATOM 739 C C . VAL A 1 91 ? 12.954 -11.940 -9.448 1.00 97.31 91 VAL A C 1
ATOM 741 O O . VAL A 1 91 ? 14.091 -11.971 -8.986 1.00 97.31 91 VAL A O 1
ATOM 744 N N . ASN A 1 92 ? 12.643 -12.525 -10.604 1.00 96.38 92 ASN A N 1
ATOM 745 C CA . ASN A 1 92 ? 13.571 -13.295 -11.427 1.00 96.38 92 ASN A CA 1
ATOM 746 C C . ASN A 1 92 ? 13.863 -12.561 -12.742 1.00 96.38 92 ASN A C 1
ATOM 748 O O . ASN A 1 92 ? 13.035 -12.550 -13.656 1.00 96.38 92 ASN A O 1
ATOM 752 N N . THR A 1 93 ? 15.054 -11.976 -12.869 1.00 95.19 93 THR A N 1
ATOM 753 C CA . THR A 1 93 ? 15.459 -11.225 -14.071 1.00 95.19 93 THR A CA 1
ATOM 754 C C . THR A 1 93 ? 16.291 -12.088 -15.017 1.00 95.19 93 THR A C 1
ATOM 756 O O . THR A 1 93 ? 17.291 -12.680 -14.616 1.00 95.19 93 THR A O 1
ATOM 759 N N . LYS A 1 94 ? 15.900 -12.143 -16.297 1.00 92.38 94 LYS A N 1
ATOM 760 C CA . LYS A 1 94 ? 16.642 -12.812 -17.376 1.00 92.38 94 LYS A CA 1
ATOM 761 C C . LYS A 1 94 ? 16.701 -11.909 -18.608 1.00 92.38 94 LYS A C 1
ATOM 763 O O . LYS A 1 94 ? 15.691 -11.658 -19.266 1.00 92.38 94 LYS A O 1
ATOM 768 N N . GLY A 1 95 ? 17.902 -11.436 -18.940 1.00 91.00 95 GLY A N 1
ATOM 769 C CA . GLY A 1 95 ? 18.112 -10.517 -20.060 1.00 91.00 95 GLY A CA 1
ATOM 770 C C . GLY A 1 95 ? 17.343 -9.208 -19.865 1.00 91.00 95 GLY A C 1
ATOM 771 O O . GLY A 1 95 ? 17.541 -8.515 -18.875 1.00 91.00 95 GLY A O 1
ATOM 772 N N . GLN A 1 96 ? 16.457 -8.880 -20.806 1.00 93.12 96 GLN A N 1
ATOM 773 C CA . GLN A 1 96 ? 15.658 -7.645 -20.792 1.00 93.12 96 GLN A CA 1
ATOM 774 C C . GLN A 1 96 ? 14.259 -7.821 -20.177 1.00 93.12 96 GLN A C 1
ATOM 776 O O . GLN A 1 96 ? 13.383 -6.984 -20.402 1.00 93.12 96 GLN A O 1
ATOM 781 N N . LYS A 1 97 ? 14.014 -8.921 -19.458 1.00 97.06 97 LYS A N 1
ATOM 782 C CA . LYS A 1 97 ? 12.716 -9.225 -18.852 1.00 97.06 97 LYS A CA 1
ATOM 783 C C . LYS A 1 97 ? 12.874 -9.640 -17.393 1.00 97.06 97 LYS A C 1
ATOM 785 O O . LYS A 1 97 ? 13.827 -10.338 -17.046 1.00 97.06 97 LYS A O 1
ATOM 790 N N . SER A 1 98 ? 11.897 -9.276 -16.575 1.00 98.00 98 SER A N 1
ATOM 791 C CA . SER A 1 98 ? 11.803 -9.673 -15.172 1.00 98.00 98 SER A CA 1
ATOM 792 C C . SER A 1 98 ? 10.452 -10.323 -14.920 1.00 98.00 98 SER A C 1
ATOM 794 O O . SER A 1 98 ? 9.409 -9.767 -15.266 1.00 98.00 98 SER A O 1
ATOM 796 N N . LYS A 1 99 ? 10.473 -11.520 -14.337 1.00 98.44 99 LYS A N 1
ATOM 797 C CA . LYS A 1 99 ? 9.283 -12.198 -13.826 1.00 98.44 99 LYS A CA 1
ATOM 798 C C . LYS A 1 99 ? 9.115 -11.809 -12.361 1.00 98.44 99 LYS A C 1
ATOM 800 O O . LYS A 1 99 ? 10.041 -12.022 -11.584 1.00 98.44 99 LYS A O 1
ATOM 805 N N . ILE A 1 100 ? 7.964 -11.253 -12.013 1.00 98.38 100 ILE A N 1
ATOM 806 C CA . ILE A 1 100 ? 7.588 -10.885 -10.644 1.00 98.38 100 ILE A CA 1
ATOM 807 C C . ILE A 1 100 ? 6.519 -11.879 -10.189 1.00 98.38 100 ILE A C 1
ATOM 809 O O . ILE A 1 100 ? 5.572 -12.126 -10.942 1.00 98.38 100 ILE A O 1
ATOM 813 N N . ILE A 1 101 ? 6.687 -12.461 -9.003 1.00 98.25 101 ILE A N 1
ATOM 814 C CA . ILE A 1 101 ? 5.753 -13.415 -8.400 1.00 98.25 101 ILE A CA 1
ATOM 815 C C . ILE A 1 101 ? 5.327 -12.884 -7.030 1.00 98.25 101 ILE A C 1
ATOM 817 O O . ILE A 1 101 ? 6.175 -12.520 -6.218 1.00 98.25 101 ILE A O 1
ATOM 821 N N . ILE A 1 102 ? 4.017 -12.802 -6.803 1.00 97.75 102 ILE A N 1
ATOM 822 C CA . ILE A 1 102 ? 3.400 -12.313 -5.564 1.00 97.75 102 ILE A CA 1
ATOM 823 C C . ILE A 1 102 ? 2.246 -13.252 -5.239 1.00 97.75 102 ILE A C 1
ATOM 825 O O . ILE A 1 102 ? 1.338 -13.383 -6.056 1.00 97.75 102 ILE A O 1
ATOM 829 N N . ASP A 1 103 ? 2.305 -13.917 -4.085 1.00 93.94 103 ASP A N 1
ATOM 830 C CA . ASP A 1 103 ? 1.291 -14.891 -3.651 1.00 93.94 103 ASP A CA 1
ATOM 831 C C . ASP A 1 103 ? 0.939 -15.926 -4.747 1.00 93.94 103 ASP A C 1
ATOM 833 O O . ASP A 1 103 ? -0.210 -16.166 -5.103 1.00 93.94 103 ASP A O 1
ATOM 837 N N . GLY A 1 104 ? 1.968 -16.465 -5.412 1.00 95.12 104 GLY A N 1
ATOM 838 C CA . GLY A 1 104 ? 1.821 -17.423 -6.517 1.00 95.12 104 GLY A CA 1
ATOM 839 C C . GLY A 1 104 ? 1.367 -16.832 -7.862 1.00 95.12 104 GLY A C 1
ATOM 840 O O . GLY A 1 104 ? 1.552 -17.480 -8.896 1.00 95.12 104 GLY A O 1
ATOM 841 N N . HIS A 1 105 ? 0.856 -15.601 -7.895 1.00 97.69 105 HIS A N 1
ATOM 842 C CA . HIS A 1 105 ? 0.503 -14.902 -9.130 1.00 97.69 105 HIS A CA 1
ATOM 843 C C . HIS A 1 105 ? 1.743 -14.354 -9.822 1.00 97.69 105 HIS A C 1
ATOM 845 O O . HIS A 1 105 ? 2.625 -13.791 -9.177 1.00 97.69 105 HIS A O 1
ATOM 851 N N . ARG A 1 106 ? 1.805 -14.473 -11.151 1.00 98.00 106 ARG A N 1
ATOM 852 C CA . ARG A 1 106 ? 2.953 -14.017 -11.950 1.00 9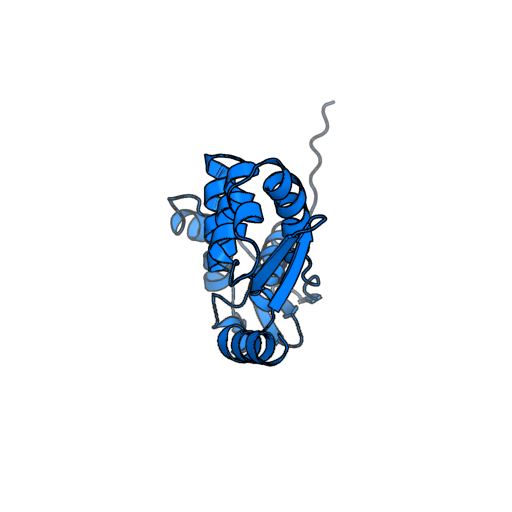8.00 106 ARG A CA 1
ATOM 853 C C . ARG A 1 106 ? 2.609 -12.876 -12.900 1.00 98.00 106 ARG A C 1
ATOM 855 O O . ARG A 1 106 ? 1.553 -12.844 -13.532 1.00 98.00 106 ARG A O 1
ATOM 862 N N . CYS A 1 107 ? 3.575 -11.987 -13.088 1.00 98.56 107 CYS A N 1
ATOM 863 C CA . CYS A 1 107 ? 3.628 -11.103 -14.244 1.00 98.56 107 CYS A CA 1
ATOM 864 C C . CYS A 1 107 ? 5.041 -11.040 -14.828 1.00 98.56 107 CYS A C 1
ATOM 866 O O . CYS A 1 107 ? 6.040 -11.294 -14.152 1.00 98.56 107 CYS A O 1
ATOM 868 N N . LEU A 1 108 ? 5.114 -10.728 -16.116 1.00 98.56 1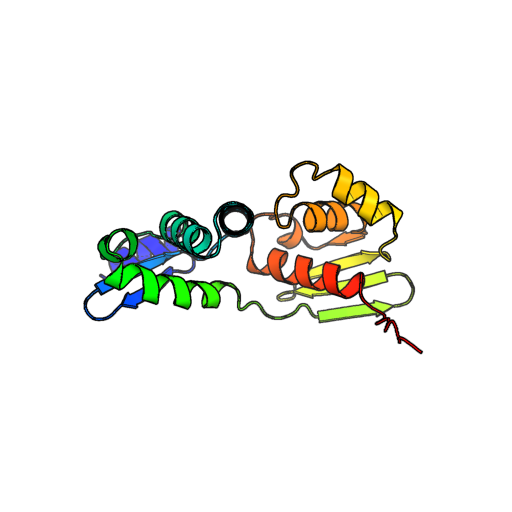08 LEU A N 1
ATOM 869 C CA . LEU A 1 108 ? 6.340 -10.536 -16.871 1.00 98.56 108 LEU A CA 1
ATOM 870 C C . LEU A 1 108 ? 6.407 -9.077 -17.309 1.00 98.56 108 LEU A C 1
ATOM 872 O O . LEU A 1 108 ? 5.517 -8.590 -18.007 1.00 98.56 108 LEU A O 1
ATOM 876 N N . VAL A 1 109 ? 7.474 -8.387 -16.925 1.00 98.50 109 VAL A N 1
ATOM 877 C CA . VAL A 1 109 ? 7.746 -7.007 -17.336 1.00 98.50 109 VAL A CA 1
ATOM 878 C C . VAL A 1 109 ? 9.013 -6.951 -18.179 1.00 98.50 109 VAL A C 1
ATOM 880 O O . VAL A 1 109 ? 9.940 -7.739 -17.976 1.00 98.50 109 VAL A O 1
ATOM 883 N N . ARG A 1 110 ? 9.071 -6.029 -19.142 1.00 97.50 110 ARG A N 1
ATOM 884 C CA . ARG A 1 110 ? 10.332 -5.679 -19.817 1.00 97.50 110 ARG A CA 1
ATOM 885 C C . ARG A 1 110 ? 11.150 -4.696 -18.977 1.00 97.50 110 ARG A C 1
ATOM 887 O O . ARG A 1 110 ? 10.638 -4.094 -18.036 1.00 97.50 110 ARG A O 1
ATOM 894 N N . VAL A 1 111 ? 12.410 -4.505 -19.361 1.00 95.19 111 VAL A N 1
ATOM 895 C CA . VAL A 1 111 ? 13.293 -3.481 -18.791 1.00 95.19 111 VAL A CA 1
ATOM 896 C C . VAL A 1 111 ? 12.630 -2.099 -18.807 1.00 95.19 111 VAL A C 1
ATOM 898 O O . VAL A 1 111 ? 11.987 -1.707 -19.787 1.00 95.19 111 VAL A O 1
ATOM 901 N N . ILE A 1 112 ? 12.798 -1.376 -17.700 1.00 95.88 112 ILE A N 1
ATOM 902 C CA . ILE A 1 112 ? 12.289 -0.019 -17.514 1.00 95.88 112 ILE A CA 1
ATOM 903 C C . ILE A 1 112 ? 13.269 0.964 -18.148 1.00 95.88 112 ILE A C 1
ATOM 905 O O . ILE A 1 112 ? 14.462 0.954 -17.839 1.00 95.88 112 ILE A O 1
ATOM 909 N N . THR A 1 113 ? 12.767 1.829 -19.024 1.00 95.38 113 THR A N 1
ATOM 910 C CA . THR A 1 113 ? 13.559 2.883 -19.662 1.00 95.38 113 THR A CA 1
ATOM 911 C C . THR A 1 113 ? 13.233 4.257 -19.082 1.00 95.38 113 THR A C 1
ATOM 913 O O . THR A 1 113 ? 12.202 4.471 -18.444 1.00 95.38 113 THR A O 1
ATOM 916 N N . ARG A 1 114 ? 14.105 5.236 -19.351 1.00 95.00 114 ARG A N 1
ATOM 917 C CA . ARG A 1 114 ? 13.866 6.638 -18.971 1.00 95.00 114 ARG A CA 1
ATOM 918 C C . ARG A 1 114 ? 12.589 7.200 -19.599 1.00 95.00 114 ARG A C 1
ATOM 920 O O . ARG A 1 114 ? 11.925 8.022 -18.976 1.00 95.00 114 ARG A O 1
ATOM 927 N N . ASP A 1 115 ? 12.251 6.776 -20.813 1.00 96.75 115 ASP A N 1
ATOM 928 C CA . ASP A 1 115 ? 11.061 7.269 -21.506 1.00 96.75 115 ASP A CA 1
ATOM 929 C C . ASP A 1 115 ? 9.775 6.667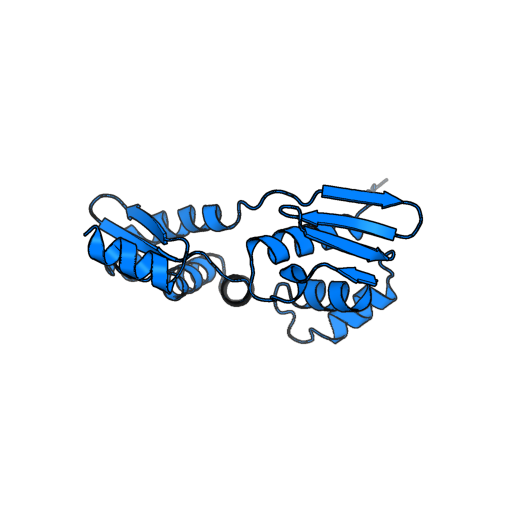 -20.935 1.00 96.75 115 ASP A C 1
ATOM 931 O O . ASP A 1 115 ? 8.760 7.365 -20.874 1.00 96.75 115 ASP A O 1
ATOM 935 N N . ASP A 1 116 ? 9.828 5.435 -20.418 1.00 97.25 116 ASP A N 1
ATOM 936 C CA . ASP A 1 116 ? 8.716 4.845 -19.665 1.00 97.25 116 ASP A CA 1
ATOM 937 C C . ASP A 1 116 ? 8.419 5.654 -18.402 1.00 97.25 116 ASP A C 1
ATOM 939 O O . ASP A 1 116 ? 7.266 6.003 -18.153 1.00 97.25 116 ASP A O 1
ATOM 943 N N . ILE A 1 117 ? 9.462 6.009 -17.642 1.00 95.81 117 ILE A N 1
ATOM 944 C CA . ILE A 1 117 ? 9.340 6.803 -16.411 1.00 95.81 117 ILE A CA 1
ATOM 945 C C . ILE A 1 117 ? 8.747 8.177 -16.728 1.00 95.81 117 ILE A C 1
ATOM 947 O O . ILE A 1 117 ? 7.703 8.530 -16.184 1.00 95.81 117 ILE A O 1
ATOM 951 N N . LYS A 1 118 ? 9.330 8.909 -17.688 1.00 96.50 118 LYS A N 1
ATOM 952 C CA . LYS A 1 118 ? 8.811 10.222 -18.112 1.00 96.50 118 LYS A CA 1
ATOM 953 C C . LYS A 1 118 ? 7.354 10.143 -18.556 1.00 96.50 118 LYS A C 1
ATOM 955 O O . LYS A 1 118 ? 6.561 11.042 -18.285 1.00 96.50 118 LYS A O 1
ATOM 960 N N . THR A 1 119 ? 6.992 9.088 -19.281 1.00 97.00 119 THR A N 1
ATOM 961 C CA . THR A 1 119 ? 5.617 8.892 -19.748 1.00 97.00 119 THR A CA 1
ATOM 962 C C . THR A 1 119 ? 4.679 8.588 -18.584 1.00 97.00 119 THR A C 1
ATOM 964 O O . THR A 1 119 ? 3.583 9.144 -18.530 1.00 97.00 119 THR A O 1
ATOM 967 N N . ALA A 1 120 ? 5.099 7.762 -17.627 1.00 97.31 120 ALA A N 1
ATOM 968 C CA . ALA A 1 120 ? 4.328 7.460 -16.426 1.00 97.31 120 ALA A CA 1
ATOM 969 C C . ALA A 1 120 ? 4.114 8.705 -15.546 1.00 97.31 120 ALA A C 1
ATOM 971 O O . ALA A 1 120 ? 2.990 8.951 -15.110 1.00 97.31 120 ALA A O 1
ATOM 972 N N . GLU A 1 121 ? 5.146 9.528 -15.355 1.00 96.75 121 GLU A N 1
ATOM 973 C CA . GLU A 1 121 ? 5.080 10.793 -14.609 1.00 96.75 121 GLU A CA 1
ATOM 974 C C . GLU A 1 121 ? 4.144 11.805 -15.276 1.00 96.75 121 GLU A C 1
ATOM 976 O O . GLU A 1 121 ? 3.291 12.390 -14.613 1.00 96.75 121 GLU A O 1
ATOM 981 N N . ARG A 1 122 ? 4.212 11.957 -16.607 1.00 97.38 122 ARG A N 1
ATOM 982 C CA . ARG A 1 122 ? 3.271 12.810 -17.361 1.00 97.38 122 ARG A CA 1
ATOM 983 C C . ARG A 1 122 ? 1.818 12.368 -17.203 1.00 97.38 122 ARG A C 1
ATOM 985 O O . ARG A 1 122 ? 0.915 13.197 -17.272 1.00 97.38 122 ARG A O 1
ATOM 992 N N . ARG A 1 123 ? 1.581 11.072 -16.986 1.00 97.38 123 ARG A N 1
ATOM 993 C CA . ARG A 1 123 ? 0.250 10.505 -16.710 1.00 97.38 123 ARG A CA 1
ATOM 994 C C . ARG A 1 123 ? -0.156 10.626 -15.232 1.00 97.38 123 ARG A C 1
ATOM 996 O O . ARG A 1 123 ? -1.249 10.186 -14.878 1.00 97.38 123 ARG A O 1
ATOM 1003 N N . ASN A 1 124 ? 0.677 11.239 -14.391 1.00 97.31 124 ASN A N 1
ATOM 1004 C CA . ASN A 1 124 ? 0.407 11.572 -12.995 1.00 97.31 124 ASN A CA 1
ATOM 1005 C C . ASN A 1 124 ? 0.736 13.052 -12.686 1.00 97.31 124 ASN A C 1
ATOM 1007 O O . ASN A 1 124 ? 1.554 13.336 -11.811 1.00 97.31 124 ASN A O 1
ATOM 1011 N N . PRO A 1 125 ? 0.096 14.023 -13.367 1.00 95.38 125 PRO A N 1
ATOM 1012 C CA . PRO A 1 125 ? 0.429 15.443 -13.214 1.00 95.38 125 PRO A CA 1
ATOM 1013 C C . PRO A 1 125 ? 0.173 15.981 -11.798 1.00 95.38 125 PRO A C 1
ATOM 1015 O O . PRO A 1 125 ? 0.771 16.971 -11.397 1.00 95.38 125 PRO A O 1
ATOM 1018 N N . SER A 1 126 ? -0.706 15.330 -11.030 1.00 93.50 126 SER A N 1
ATOM 1019 C CA . SER A 1 126 ? -1.003 15.689 -9.639 1.00 93.50 126 SER A CA 1
ATOM 1020 C C . SER A 1 126 ? -0.065 15.035 -8.620 1.00 93.50 126 SER A C 1
ATOM 1022 O O . SER A 1 126 ? -0.313 15.173 -7.427 1.00 93.50 126 SER A O 1
ATOM 1024 N N . GLY A 1 127 ? 0.943 14.267 -9.054 1.00 93.88 127 GLY A N 1
ATOM 1025 C CA . GLY A 1 127 ? 1.901 13.618 -8.154 1.00 93.88 127 GLY A CA 1
ATOM 1026 C C . GLY A 1 127 ? 1.275 12.619 -7.176 1.00 93.88 127 GLY A C 1
ATOM 1027 O O . GLY A 1 127 ? 1.843 12.357 -6.121 1.00 93.88 127 GLY A O 1
ATOM 1028 N N . LYS A 1 128 ? 0.104 12.050 -7.500 1.00 95.19 128 LYS A N 1
ATOM 1029 C CA . LYS A 1 128 ? -0.625 11.167 -6.581 1.00 95.19 128 LYS A CA 1
ATOM 1030 C C . LYS A 1 128 ? 0.200 9.907 -6.273 1.00 95.19 128 LYS A C 1
ATOM 1032 O O . LYS A 1 128 ? 0.710 9.291 -7.218 1.00 95.19 128 LYS A O 1
ATOM 1037 N N . PRO A 1 129 ? 0.280 9.474 -5.002 1.00 95.06 129 PRO A N 1
ATOM 1038 C CA . PRO A 1 129 ? 0.968 8.250 -4.604 1.00 95.06 129 PRO A CA 1
ATOM 1039 C C . PRO A 1 129 ? 0.547 7.035 -5.433 1.00 95.06 129 PRO A C 1
ATOM 1041 O O . PRO A 1 129 ? -0.629 6.882 -5.777 1.00 95.06 129 PRO A O 1
ATOM 1044 N N . PHE A 1 130 ? 1.511 6.167 -5.748 1.00 95.25 130 PHE A N 1
ATOM 1045 C CA . PHE A 1 130 ? 1.354 4.913 -6.504 1.00 95.25 130 PHE A CA 1
ATOM 1046 C C . PHE A 1 130 ? 0.841 5.040 -7.947 1.00 95.25 130 PHE A C 1
ATOM 1048 O O . PHE A 1 130 ? 0.869 4.059 -8.689 1.00 95.25 130 PHE A O 1
ATOM 1055 N N . VAL A 1 131 ? 0.363 6.209 -8.387 1.00 96.25 131 VAL A N 1
ATOM 1056 C CA . VAL A 1 131 ? -0.180 6.377 -9.743 1.00 96.25 131 VAL A CA 1
ATOM 1057 C C . VAL A 1 131 ? 0.932 6.278 -10.783 1.00 96.25 131 VAL A C 1
ATOM 1059 O O . VAL A 1 131 ? 0.737 5.620 -11.801 1.00 96.25 131 VAL A O 1
ATOM 1062 N N . THR A 1 132 ? 2.112 6.846 -10.525 1.00 96.44 132 THR A N 1
ATOM 1063 C CA . THR A 1 132 ? 3.265 6.706 -11.430 1.00 96.44 132 THR A CA 1
ATOM 1064 C C . THR A 1 132 ? 3.667 5.239 -11.581 1.00 96.44 132 THR A C 1
ATOM 1066 O O . THR A 1 132 ? 3.837 4.766 -12.699 1.00 96.44 132 THR A O 1
ATOM 1069 N N . GLN A 1 133 ? 3.738 4.485 -10.484 1.00 96.62 133 GLN A N 1
ATOM 1070 C CA . GLN A 1 133 ? 4.077 3.059 -10.480 1.00 96.62 133 GLN A CA 1
ATOM 1071 C C . GLN A 1 133 ? 3.009 2.231 -11.207 1.00 96.62 133 GLN A C 1
ATOM 1073 O O . GLN A 1 133 ? 3.347 1.351 -11.995 1.00 96.62 133 GLN A O 1
ATOM 1078 N N . GLU A 1 134 ? 1.726 2.562 -11.030 1.00 97.06 134 GLU A N 1
ATOM 1079 C CA . GLU A 1 134 ? 0.624 1.970 -11.796 1.00 97.06 134 GLU A CA 1
ATOM 1080 C C . GLU A 1 134 ? 0.792 2.223 -13.301 1.00 97.06 134 GLU A C 1
ATOM 1082 O O . GLU A 1 134 ? 0.673 1.296 -14.104 1.00 97.06 134 GLU A O 1
ATOM 1087 N N . LYS A 1 135 ? 1.092 3.466 -13.702 1.00 97.81 135 LYS A N 1
ATOM 1088 C CA . LYS A 1 135 ? 1.248 3.832 -15.120 1.00 97.81 135 LYS A CA 1
ATOM 1089 C C . LYS A 1 135 ? 2.502 3.241 -15.736 1.00 97.81 135 LYS A C 1
ATOM 1091 O O . LYS A 1 135 ? 2.480 2.882 -16.912 1.00 97.81 135 LYS A O 1
ATOM 1096 N N . LEU A 1 136 ? 3.555 3.111 -14.941 1.00 97.75 136 LEU A N 1
ATOM 1097 C CA . LEU A 1 136 ? 4.780 2.447 -15.336 1.00 97.75 136 LEU A CA 1
ATOM 1098 C C . LEU A 1 136 ? 4.531 0.955 -15.556 1.00 97.75 136 LEU A C 1
ATOM 1100 O O . LEU A 1 136 ? 4.883 0.447 -16.615 1.00 97.75 136 LEU A O 1
ATOM 1104 N N . PHE A 1 137 ? 3.842 0.278 -14.629 1.00 98.19 137 PHE A N 1
ATOM 1105 C CA . PHE A 1 137 ? 3.451 -1.123 -14.796 1.00 98.19 137 PHE A CA 1
ATOM 1106 C C . PHE A 1 137 ? 2.637 -1.343 -16.074 1.00 98.19 137 PHE A C 1
ATOM 1108 O O . PHE A 1 137 ? 2.959 -2.234 -16.855 1.00 98.19 137 PHE A O 1
ATOM 1115 N N . GLU A 1 138 ? 1.622 -0.506 -16.319 1.00 97.69 138 GLU A N 1
ATOM 1116 C CA . GLU A 1 138 ? 0.813 -0.559 -17.546 1.00 97.69 138 GLU A CA 1
ATOM 1117 C C . GLU A 1 138 ? 1.668 -0.454 -18.823 1.00 97.69 138 GLU A C 1
ATOM 1119 O O . GLU A 1 138 ? 1.325 -1.066 -19.829 1.00 97.69 138 GLU A O 1
ATOM 1124 N N . ALA A 1 139 ? 2.768 0.306 -18.798 1.00 97.56 139 ALA A N 1
ATOM 1125 C CA . ALA A 1 139 ? 3.625 0.526 -19.964 1.00 97.56 139 ALA A CA 1
ATOM 1126 C C . ALA A 1 139 ? 4.638 -0.606 -20.221 1.00 97.56 139 ALA A C 1
ATOM 1128 O O . ALA A 1 139 ? 5.067 -0.806 -21.363 1.00 97.56 139 ALA A O 1
ATOM 1129 N N . ILE A 1 140 ? 5.063 -1.315 -19.172 1.00 97.88 140 ILE A N 1
ATOM 1130 C CA . ILE A 1 140 ? 6.145 -2.314 -19.246 1.00 97.88 140 ILE A CA 1
ATOM 1131 C C . ILE A 1 140 ? 5.657 -3.761 -19.129 1.00 97.88 140 ILE A C 1
ATOM 1133 O O . ILE A 1 140 ? 6.426 -4.683 -19.409 1.00 97.88 140 ILE A O 1
ATOM 1137 N N . CYS A 1 141 ? 4.425 -3.984 -18.669 1.00 98.38 141 CYS A N 1
ATOM 1138 C CA . CYS A 1 141 ? 3.870 -5.321 -18.511 1.00 98.38 141 CYS A CA 1
ATOM 1139 C C . CYS A 1 141 ? 3.642 -5.971 -19.880 1.00 98.38 141 CYS A C 1
ATOM 1141 O O . CYS A 1 141 ? 3.000 -5.397 -20.755 1.00 98.38 141 CYS A O 1
ATOM 1143 N N . LEU A 1 142 ? 4.194 -7.170 -20.051 1.00 98.19 142 LEU A N 1
ATOM 1144 C CA . LEU A 1 142 ? 4.054 -7.986 -21.255 1.00 98.19 142 LEU A CA 1
ATOM 1145 C C . LEU A 1 142 ? 2.950 -9.030 -21.076 1.00 98.19 142 LEU A C 1
ATOM 1147 O O . LEU A 1 142 ? 2.131 -9.228 -21.965 1.00 98.19 142 LEU A O 1
ATOM 1151 N N . GLU A 1 143 ? 2.940 -9.686 -19.916 1.00 97.94 143 GLU A N 1
ATOM 1152 C CA . GLU A 1 143 ? 2.015 -10.761 -19.554 1.00 97.94 143 GLU A CA 1
ATOM 1153 C C . GLU A 1 143 ? 1.732 -10.685 -18.050 1.00 97.94 143 GLU A C 1
ATOM 1155 O O . GLU A 1 143 ? 2.609 -10.298 -17.271 1.00 97.94 143 GLU A O 1
ATOM 1160 N N . LYS A 1 144 ? 0.524 -11.054 -17.623 1.00 98.38 144 LYS A N 1
ATOM 1161 C CA . LYS A 1 144 ? 0.138 -11.086 -16.208 1.00 98.38 144 LYS A CA 1
ATOM 1162 C C . LYS A 1 144 ? -1.054 -12.008 -15.983 1.00 98.38 144 LYS A C 1
ATOM 1164 O O . LYS A 1 144 ? -1.925 -12.092 -16.845 1.00 98.38 144 LYS A O 1
ATOM 1169 N N . ASP A 1 145 ? -1.102 -12.633 -14.816 1.00 98.44 145 ASP A N 1
ATOM 1170 C CA . ASP A 1 145 ? -2.287 -13.354 -14.353 1.00 98.44 145 ASP A CA 1
ATOM 1171 C C . ASP A 1 145 ? -3.424 -12.382 -13.972 1.00 98.44 145 ASP A C 1
ATOM 1173 O O . ASP A 1 145 ? -3.200 -11.191 -13.720 1.00 98.44 145 ASP A O 1
ATOM 1177 N N . ASP A 1 146 ? -4.652 -12.898 -13.863 1.00 97.62 146 ASP A N 1
ATOM 1178 C CA . ASP A 1 146 ? -5.856 -12.090 -13.617 1.00 97.62 146 ASP A CA 1
ATOM 1179 C C . ASP A 1 146 ? -5.861 -11.342 -12.280 1.00 97.62 146 ASP A C 1
ATOM 1181 O O . ASP A 1 146 ? -6.462 -10.270 -12.181 1.00 97.62 146 ASP A O 1
ATOM 1185 N N . ALA A 1 147 ? -5.131 -11.826 -11.272 1.00 95.75 147 ALA A N 1
ATOM 1186 C CA . ALA A 1 147 ? -4.978 -11.127 -9.995 1.00 95.75 147 ALA A CA 1
ATOM 1187 C C . ALA A 1 147 ? -4.410 -9.702 -10.170 1.00 95.75 147 ALA A C 1
ATOM 1189 O O . ALA A 1 147 ? -4.767 -8.781 -9.436 1.00 95.75 147 ALA A O 1
ATOM 1190 N N . TYR A 1 148 ? -3.604 -9.472 -11.214 1.00 96.56 148 TYR A N 1
ATOM 1191 C CA . TYR A 1 148 ? -3.068 -8.157 -11.577 1.00 96.56 148 TYR A CA 1
ATOM 1192 C C . TYR A 1 148 ? -4.046 -7.286 -12.385 1.00 96.56 148 TYR A C 1
ATOM 1194 O O . TYR A 1 148 ? -3.655 -6.228 -12.908 1.00 96.56 148 TYR A O 1
ATOM 1202 N N . ASN A 1 149 ? -5.303 -7.695 -12.556 1.00 96.12 149 ASN A N 1
ATOM 1203 C CA . ASN A 1 149 ? -6.364 -6.855 -13.116 1.00 96.12 149 ASN A CA 1
ATOM 1204 C C . ASN A 1 149 ? -7.089 -6.064 -12.028 1.00 96.12 149 ASN A C 1
ATOM 1206 O O . ASN A 1 149 ? -7.431 -4.904 -12.270 1.00 96.12 149 ASN A O 1
ATOM 1210 N N . ASP A 1 150 ? -7.198 -6.597 -10.809 1.00 96.44 150 ASP A N 1
ATOM 1211 C CA . ASP A 1 150 ? -7.729 -5.835 -9.683 1.00 96.44 150 ASP A CA 1
ATOM 1212 C C . ASP A 1 150 ? -6.726 -4.747 -9.267 1.00 96.44 150 ASP A C 1
ATOM 1214 O O . ASP A 1 150 ? -5.602 -5.005 -8.837 1.00 96.44 150 ASP A O 1
ATOM 1218 N N . ARG A 1 151 ? -7.089 -3.481 -9.481 1.00 95.69 151 ARG A N 1
ATOM 1219 C CA . ARG A 1 151 ? -6.265 -2.316 -9.106 1.00 95.69 151 ARG A CA 1
ATOM 1220 C C . ARG A 1 151 ? -6.381 -1.969 -7.625 1.00 95.69 151 ARG A C 1
ATOM 1222 O O . ARG A 1 151 ? -5.572 -1.181 -7.140 1.00 95.69 151 ARG A O 1
ATOM 1229 N N . ASN A 1 152 ? -7.379 -2.521 -6.940 1.00 95.38 152 ASN A N 1
ATOM 1230 C CA . ASN A 1 152 ? -7.665 -2.289 -5.533 1.00 95.38 152 ASN A CA 1
ATOM 1231 C C . ASN A 1 152 ? -7.120 -3.387 -4.618 1.00 95.38 152 ASN A C 1
ATOM 1233 O O . ASN A 1 152 ? -6.991 -3.118 -3.425 1.00 95.38 152 ASN A O 1
ATOM 1237 N N . ASN A 1 153 ? -6.749 -4.553 -5.152 1.00 95.25 153 ASN A N 1
ATOM 1238 C CA . ASN A 1 153 ? -6.101 -5.613 -4.387 1.00 95.25 153 ASN A CA 1
ATOM 1239 C C . ASN A 1 153 ? -4.721 -5.157 -3.875 1.00 95.25 153 ASN A C 1
ATOM 1241 O O . ASN A 1 153 ? -3.744 -5.125 -4.626 1.00 95.25 153 ASN A O 1
ATOM 1245 N N . ALA A 1 154 ? -4.646 -4.782 -2.599 1.00 95.50 154 ALA A N 1
ATOM 1246 C CA . ALA A 1 154 ? -3.423 -4.269 -2.000 1.00 95.50 154 ALA A CA 1
ATOM 1247 C C . ALA A 1 154 ? -2.341 -5.343 -1.823 1.00 95.50 154 ALA A C 1
ATOM 1249 O O . ALA A 1 154 ? -1.178 -5.027 -2.067 1.00 95.50 154 ALA A O 1
ATOM 1250 N N . SER A 1 155 ? -2.708 -6.597 -1.519 1.00 95.00 155 SER A N 1
ATOM 12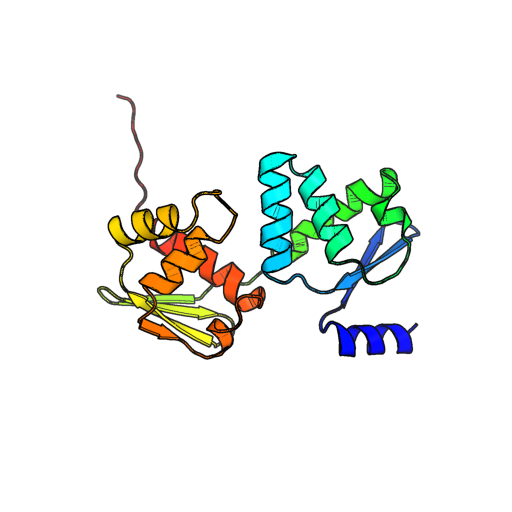51 C CA . SER A 1 155 ? -1.735 -7.685 -1.331 1.00 95.00 155 SER A CA 1
ATOM 1252 C C . SER A 1 155 ? -0.960 -8.013 -2.604 1.00 95.00 155 SER A C 1
ATOM 1254 O O . SER A 1 155 ? 0.186 -8.435 -2.534 1.00 95.00 155 SER A O 1
ATOM 1256 N N . VAL A 1 156 ? -1.538 -7.742 -3.777 1.00 96.62 156 VAL A N 1
ATOM 1257 C CA . VAL A 1 156 ? -0.847 -7.890 -5.067 1.00 96.62 156 VAL A CA 1
ATOM 1258 C C . VAL A 1 156 ? -0.186 -6.586 -5.510 1.00 96.62 156 VAL A C 1
ATOM 1260 O O . VAL A 1 156 ? 0.928 -6.580 -6.034 1.00 96.62 156 VAL A O 1
ATOM 1263 N N . ARG A 1 157 ? -0.868 -5.448 -5.358 1.00 96.88 157 ARG A N 1
ATOM 1264 C CA . ARG A 1 157 ? -0.424 -4.177 -5.953 1.00 96.88 157 ARG A CA 1
ATOM 1265 C C . ARG A 1 157 ? 0.669 -3.479 -5.170 1.00 96.88 157 ARG A C 1
ATOM 1267 O O . ARG A 1 157 ? 1.545 -2.886 -5.794 1.00 96.88 157 ARG A O 1
ATOM 1274 N N . PHE A 1 158 ? 0.612 -3.521 -3.847 1.00 96.06 158 PHE A N 1
ATOM 1275 C CA . PHE A 1 158 ? 1.597 -2.854 -3.007 1.00 96.06 158 PHE A CA 1
ATOM 1276 C C . PHE A 1 158 ? 3.005 -3.448 -3.219 1.00 96.06 158 PHE A C 1
ATOM 1278 O O . PHE A 1 158 ? 3.881 -2.704 -3.679 1.00 96.06 158 PHE A O 1
ATOM 1285 N N . PRO A 1 159 ? 3.218 -4.773 -3.064 1.00 96.69 159 PRO A N 1
ATOM 1286 C CA . PRO A 1 159 ? 4.514 -5.391 -3.359 1.00 96.69 159 PRO A CA 1
ATOM 1287 C C . PRO A 1 159 ? 4.912 -5.301 -4.836 1.00 96.69 159 PRO A C 1
ATOM 1289 O O . PRO A 1 159 ? 6.096 -5.167 -5.145 1.00 96.69 159 PRO A O 1
ATOM 1292 N N . LEU A 1 160 ? 3.956 -5.279 -5.775 1.00 97.88 160 LEU A N 1
ATOM 1293 C CA . LEU A 1 160 ? 4.259 -5.015 -7.187 1.00 97.88 160 LEU A CA 1
ATOM 1294 C C . LEU A 1 160 ? 4.910 -3.641 -7.378 1.00 97.88 160 LEU A C 1
ATOM 1296 O O . LEU A 1 160 ? 5.886 -3.518 -8.120 1.00 97.88 160 LEU A O 1
ATOM 1300 N N . TYR A 1 161 ? 4.375 -2.597 -6.744 1.00 96.44 161 TYR A N 1
ATOM 1301 C CA . TYR A 1 161 ? 4.927 -1.250 -6.869 1.00 96.44 161 TYR A CA 1
ATOM 1302 C C . TYR A 1 161 ? 6.308 -1.140 -6.222 1.00 96.44 161 TYR A C 1
ATOM 1304 O O . TYR A 1 161 ? 7.198 -0.546 -6.833 1.00 96.44 161 TYR A O 1
ATOM 1312 N N . GLN A 1 162 ? 6.523 -1.794 -5.078 1.00 94.75 162 GLN A N 1
ATOM 1313 C CA . GLN A 1 162 ? 7.851 -1.914 -4.466 1.00 94.75 162 GLN A CA 1
ATOM 1314 C C . GLN A 1 162 ? 8.834 -2.656 -5.387 1.00 94.75 162 GLN A C 1
ATOM 1316 O O . GLN A 1 162 ? 9.969 -2.217 -5.573 1.00 94.75 162 GLN A O 1
ATOM 1321 N N . ALA A 1 163 ? 8.408 -3.745 -6.032 1.00 96.50 163 ALA A N 1
ATOM 1322 C CA . ALA A 1 163 ? 9.237 -4.487 -6.981 1.00 96.50 163 ALA A CA 1
ATOM 1323 C C . ALA A 1 163 ? 9.618 -3.639 -8.208 1.00 96.50 163 ALA A C 1
ATOM 1325 O O . ALA A 1 163 ? 10.773 -3.641 -8.632 1.00 96.50 163 ALA A O 1
ATOM 1326 N N . ILE A 1 164 ? 8.676 -2.869 -8.760 1.00 96.12 164 ILE A N 1
ATOM 1327 C CA . ILE A 1 164 ? 8.927 -1.955 -9.887 1.00 96.12 164 ILE A CA 1
ATOM 1328 C C . ILE A 1 164 ? 9.891 -0.831 -9.495 1.00 96.12 164 ILE A C 1
ATOM 1330 O O . ILE A 1 164 ? 10.730 -0.428 -10.302 1.00 96.12 164 ILE A O 1
ATOM 1334 N N . GLU A 1 165 ? 9.803 -0.315 -8.273 1.00 93.62 165 GLU A N 1
ATOM 1335 C CA . GLU A 1 165 ? 10.760 0.659 -7.746 1.00 93.62 165 GLU A CA 1
ATOM 1336 C C . GLU A 1 165 ? 12.164 0.056 -7.596 1.00 93.62 165 GLU A C 1
ATOM 1338 O O . GLU A 1 165 ? 13.146 0.644 -8.058 1.00 93.62 165 GLU A O 1
ATOM 1343 N N . LYS A 1 166 ? 12.271 -1.159 -7.046 1.00 92.25 166 LYS A N 1
ATOM 1344 C CA . LYS A 1 166 ? 13.540 -1.900 -6.949 1.00 92.25 166 LYS A CA 1
ATOM 1345 C C . LYS A 1 166 ? 14.156 -2.153 -8.335 1.00 92.25 166 LYS A C 1
ATOM 1347 O O . LYS A 1 166 ? 15.361 -1.982 -8.512 1.00 92.25 166 LYS A O 1
ATOM 1352 N N . LEU A 1 167 ? 13.344 -2.473 -9.348 1.00 93.19 167 LEU A N 1
ATOM 1353 C CA . LEU A 1 167 ? 13.799 -2.677 -10.733 1.00 93.19 167 LEU A CA 1
ATOM 1354 C C . LEU A 1 167 ? 14.343 -1.405 -11.408 1.00 93.19 167 LEU A C 1
ATOM 1356 O O . LEU A 1 167 ? 15.159 -1.509 -12.326 1.00 93.19 167 LEU A O 1
ATOM 1360 N N . GLN A 1 168 ? 13.943 -0.211 -10.962 1.00 88.81 168 GLN A N 1
ATOM 1361 C CA . GLN A 1 168 ? 14.521 1.057 -11.435 1.00 88.81 168 GLN A CA 1
ATOM 1362 C C . GLN A 1 168 ? 15.909 1.313 -10.835 1.00 88.81 168 GLN A C 1
ATOM 1364 O O . GLN A 1 168 ? 16.759 1.933 -11.473 1.00 88.81 168 GLN A O 1
ATOM 1369 N N . ASN A 1 169 ? 16.157 0.792 -9.632 1.00 85.12 169 ASN A N 1
ATOM 1370 C CA . ASN A 1 169 ? 17.322 1.097 -8.805 1.00 85.12 169 ASN A CA 1
ATOM 1371 C C . ASN A 1 169 ? 18.281 -0.099 -8.674 1.00 85.12 169 ASN A C 1
ATOM 1373 O O . ASN A 1 169 ? 18.801 -0.389 -7.602 1.00 85.12 169 ASN A O 1
ATOM 1377 N N . THR A 1 170 ? 18.547 -0.805 -9.778 1.00 79.25 170 THR A N 1
ATOM 1378 C CA . THR A 1 170 ? 19.412 -2.007 -9.771 1.00 79.25 170 THR A CA 1
ATOM 1379 C C . THR A 1 170 ? 20.900 -1.717 -9.542 1.00 79.25 170 THR A C 1
ATOM 1381 O O . THR A 1 170 ? 21.670 -2.637 -9.274 1.00 79.25 170 THR A O 1
ATOM 1384 N N . LYS A 1 171 ? 21.333 -0.455 -9.659 1.00 79.81 171 LYS A N 1
ATOM 1385 C CA . LYS A 1 171 ? 22.719 -0.018 -9.441 1.00 79.81 171 LYS A CA 1
ATOM 1386 C C . LYS A 1 171 ? 22.748 1.186 -8.505 1.00 79.81 171 LYS A C 1
ATOM 1388 O O . LYS A 1 171 ? 22.011 2.143 -8.721 1.00 79.81 171 LYS A O 1
ATOM 1393 N N . VAL A 1 172 ? 23.643 1.160 -7.518 1.00 75.56 172 VAL A N 1
ATOM 1394 C CA . VAL A 1 172 ? 23.860 2.267 -6.573 1.00 75.56 172 VAL A CA 1
ATOM 1395 C C . VAL A 1 172 ? 24.996 3.159 -7.075 1.00 75.56 172 VAL A C 1
ATOM 1397 O O . VAL A 1 172 ? 26.060 2.661 -7.444 1.00 75.56 172 VAL A O 1
ATOM 1400 N N . ALA A 1 173 ? 24.786 4.476 -7.074 1.00 77.12 173 ALA A N 1
ATOM 1401 C CA . ALA A 1 173 ? 25.819 5.473 -7.349 1.00 77.12 173 ALA A CA 1
ATOM 1402 C C . ALA A 1 173 ? 26.140 6.262 -6.071 1.00 77.12 173 ALA A C 1
ATOM 1404 O O . ALA A 1 173 ? 25.233 6.625 -5.327 1.00 77.12 173 ALA A O 1
ATOM 1405 N N . ILE A 1 174 ? 27.423 6.542 -5.824 1.00 80.06 174 ILE A N 1
ATOM 1406 C CA . ILE A 1 174 ? 27.881 7.346 -4.682 1.00 80.06 174 ILE A CA 1
ATOM 1407 C C . ILE A 1 174 ? 28.642 8.551 -5.226 1.00 80.06 174 ILE A C 1
ATOM 1409 O O . ILE A 1 174 ? 29.688 8.393 -5.859 1.00 80.06 174 ILE A O 1
ATOM 1413 N N . LEU A 1 175 ? 28.135 9.755 -4.959 1.00 80.00 175 LEU A N 1
ATOM 1414 C CA . LEU A 1 175 ? 28.867 10.989 -5.219 1.00 80.00 175 LEU A CA 1
ATOM 1415 C C . LEU A 1 175 ? 29.914 11.174 -4.115 1.00 80.00 175 LEU A C 1
ATOM 1417 O O . LEU A 1 175 ? 29.564 11.385 -2.956 1.00 80.00 175 LEU A O 1
ATOM 1421 N N . LYS A 1 176 ? 31.200 11.080 -4.461 1.00 83.88 176 LYS A N 1
ATOM 1422 C CA . LYS A 1 176 ? 32.300 11.357 -3.530 1.00 83.88 176 LYS A CA 1
ATOM 1423 C C . LYS A 1 176 ? 32.817 12.773 -3.758 1.00 83.88 176 LYS A C 1
ATOM 1425 O O . LYS A 1 176 ? 33.190 13.114 -4.878 1.00 83.88 176 LYS A O 1
ATOM 1430 N N . LYS A 1 177 ? 32.844 13.580 -2.696 1.00 72.94 177 LYS A N 1
ATOM 1431 C CA . LYS A 1 177 ? 33.586 14.843 -2.670 1.00 72.94 177 LYS A CA 1
ATOM 1432 C C . LYS A 1 177 ? 35.074 14.507 -2.520 1.00 72.94 177 LYS A C 1
ATOM 1434 O O . LYS A 1 177 ? 35.407 13.692 -1.660 1.00 72.94 177 LYS A O 1
ATOM 1439 N N . LEU A 1 178 ? 35.911 15.070 -3.390 1.00 76.81 178 LEU A N 1
ATOM 1440 C CA . LEU A 1 178 ? 37.370 14.985 -3.284 1.00 76.81 178 LEU A CA 1
ATOM 1441 C C . LEU A 1 178 ? 37.884 15.957 -2.219 1.00 76.81 178 LEU A C 1
ATOM 1443 O O . LEU A 1 178 ? 37.278 17.049 -2.093 1.00 76.81 178 LEU A O 1
#

Organism: NCBI:txid2906077

Secondary structure (DSSP, 8-state):
-HHHHHHHHHHHSSEEEEEETTEEEEEEPPPHHHHHHHHHHHHHHHHHHHHHHHHHHHEEEE-THHHH-HHHHHHHHHHGGGGG-PPPPEEEEETTEEEEEETTEEEEEEPP-HHHHHHHHHT-TT--TTHHHHHHHHHHEEEE-GGGG-SS-HHHHHHHHHHHHHHH-SS-------